Protein AF-A0A8T0XY29-F1 (afdb_monomer)

Radius of gyration: 35.87 Å; Cα contacts (8 Å, |Δi|>4): 280; chains: 1; bounding box: 93×55×106 Å

Foldseek 3Di:
DCVVQVHDPVLVVLVVVQVVVVQQQFFDVVVVRDGVCCVVVVDHDDPVPDADFFFKKWAADDPVRDDPPDDRTFIWTFSHADDPDRWTWIQGPPVRDTDTGNRMDTDRVHHDDDDPDDPPPPDPDDPDDDDDDDDDDDDDDDDDDDDDDDDDDDDDDDDDDDDDDDDDDDDDDDDDDDDDDDDDDDDDDDDDDDDDDDDDDDDDDDDDDDDDDDDDDDCPDWDQAPCCCCVPPVNVQSVVQVVVQVVVCVVVPVDDDDDDPPPDDDFDKGKDWDFDADPVRHTPGTHIHIGTPPPPDDD

Sequence (299 aa):
MLHHAKLDKRFWAEAAMTAIYVKNRLPSPKIEHKTPFEIVYKSKPSVKHMRVFGCRTYILTPKEKRLKWDPKARAGIFLGYEEVSKAYRLYDIEAGQVVISRDVNIDESTFGLSPRISDEDVDDLDFESLDIDNDGSHQTEYTQAGKRKSRPSDEDEATRRPHTVRHRPGLEEASAPDSFSSSHRVDADEEEKSGDQDEESTPPVFWCASANAVEATVDLSEPTTFQKAVNGPDQVHWRKAIRAELESMRLRGVFRAAKLPNGQRAIGTKWVFKIKRKADGSIEKYKARLVAKGFKQNT

Solvent-accessible surface area (backbone atoms only — not comparable to full-atom values): 20596 Å² total; per-residue (Å²): 101,53,74,83,13,64,47,67,75,89,50,50,65,45,51,48,52,36,50,51,61,49,57,36,62,41,59,33,76,95,54,83,56,41,24,59,44,30,73,74,69,74,43,82,74,85,63,89,84,68,75,66,65,24,16,28,28,34,41,56,51,56,80,89,81,46,63,100,83,50,75,62,50,45,59,29,28,35,42,37,68,43,88,94,48,94,32,32,30,28,37,32,68,85,79,72,40,81,46,80,47,63,62,58,51,75,41,81,89,45,57,36,82,70,75,89,71,68,97,80,79,80,74,94,77,87,89,84,84,79,89,73,86,90,81,77,90,84,90,82,88,81,89,89,85,82,83,89,84,90,84,90,84,85,90,89,81,89,82,83,85,86,86,92,87,91,89,83,87,83,90,82,89,86,86,86,88,89,89,88,88,89,89,80,90,81,86,89,87,87,90,86,83,90,84,90,83,89,84,90,80,80,85,83,86,83,82,92,81,88,81,88,84,90,72,93,73,78,85,80,70,73,40,85,42,65,66,54,30,61,71,36,94,61,16,69,53,41,49,52,22,44,52,54,41,52,49,56,34,57,81,63,61,72,68,75,95,73,82,83,60,87,96,65,79,87,79,53,72,48,63,46,57,46,79,40,57,47,98,86,69,48,80,71,44,62,40,46,42,82,43,73,56,70,95,72,71,81,132

Organism: NCBI:txid29920

Mean predicted aligned error: 22.07 Å

Secondary structure (DSSP, 8-state):
-TTTTT--GGGHHHHHHHHHHHHTTS--GGGTT--HHHHHHSSPPP-TT---TTEEEEEEPPTTS--TTS-SEEEEEEEEE-SSSS-EEEEETTT-SEEEES-EEEEEEEESS-----TTS-S-------------------------------------------------------------------------------------------------PPPSSHHHHHHSTTHHHHHHHHHHHHHHHHTTT-----PPPTT-----EEEEEEEEE-TTSSEEEEEEEEEE--TT---

pLDDT: mean 70.0, std 27.79, range [24.25, 97.25]

InterPro domains:
  IPR013103 Reverse transcriptase, RNA-dependent DNA polymerase [PF07727] (254-298)
  IPR039537 Retrotransposon Ty1/copia-like [PTHR42648] (1-95)
  IPR057670 Retroviral polymerase, SH3-like domain [PF25597] (55-113)

Structure (mmCIF, N/CA/C/O backbone):
data_AF-A0A8T0XY29-F1
#
_entry.id   AF-A0A8T0XY29-F1
#
loop_
_atom_site.group_PDB
_atom_site.id
_atom_site.type_symbol
_atom_site.label_atom_id
_atom_site.label_alt_id
_atom_site.label_comp_id
_atom_site.label_asym_id
_atom_site.label_entity_id
_atom_site.label_seq_id
_atom_site.pdbx_PDB_ins_code
_atom_site.Cartn_x
_atom_site.Cartn_y
_atom_site.Cartn_z
_atom_site.occupancy
_atom_site.B_iso_or_equiv
_atom_site.auth_seq_id
_atom_site.auth_comp_id
_atom_site.auth_asym_id
_atom_site.auth_atom_id
_atom_site.pdbx_PDB_model_num
ATOM 1 N N . MET A 1 1 ? -0.440 -4.838 -14.846 1.00 88.44 1 MET A N 1
ATOM 2 C CA . MET A 1 1 ? -0.218 -4.787 -13.383 1.00 88.44 1 MET A CA 1
ATOM 3 C C . MET A 1 1 ? -1.440 -4.256 -12.637 1.00 88.44 1 MET A C 1
ATOM 5 O O . MET A 1 1 ? -2.133 -5.101 -12.102 1.00 88.44 1 MET A O 1
ATOM 9 N N . LEU A 1 2 ? -1.784 -2.955 -12.665 1.00 92.94 2 LEU A N 1
ATOM 10 C CA . LEU A 1 2 ? -2.942 -2.389 -11.921 1.00 92.94 2 LEU A CA 1
ATOM 11 C C . LEU A 1 2 ? -4.229 -3.246 -11.949 1.00 92.94 2 LEU A C 1
ATOM 13 O O . LEU A 1 2 ? -4.750 -3.590 -10.895 1.00 92.94 2 LEU A O 1
ATOM 17 N N . HIS A 1 3 ? -4.691 -3.638 -13.144 1.00 92.06 3 HIS A N 1
ATOM 18 C CA . HIS A 1 3 ? -5.897 -4.461 -13.326 1.00 92.06 3 HIS A CA 1
ATOM 19 C C . HIS A 1 3 ? -5.812 -5.825 -12.616 1.00 92.06 3 HIS A C 1
ATOM 21 O O . HIS A 1 3 ? -6.701 -6.180 -11.853 1.00 92.06 3 HIS A O 1
ATOM 27 N N . HIS A 1 4 ? -4.707 -6.557 -12.806 1.00 90.19 4 HIS A N 1
ATOM 28 C CA . HIS A 1 4 ? -4.432 -7.831 -12.123 1.00 90.19 4 HIS A CA 1
ATOM 29 C C . HIS A 1 4 ? -4.424 -7.669 -10.597 1.00 90.19 4 HIS A C 1
ATOM 31 O O . HIS A 1 4 ? -4.973 -8.487 -9.871 1.00 90.19 4 HIS A O 1
ATOM 37 N N . ALA A 1 5 ? -3.831 -6.578 -10.112 1.00 90.81 5 ALA A N 1
ATOM 38 C CA . ALA A 1 5 ? -3.766 -6.251 -8.695 1.00 90.81 5 ALA A CA 1
ATOM 39 C C . ALA A 1 5 ? -5.105 -5.780 -8.089 1.00 90.81 5 ALA A C 1
ATOM 41 O O . ALA A 1 5 ? -5.159 -5.538 -6.885 1.00 90.81 5 ALA A O 1
ATOM 42 N N . LYS A 1 6 ? -6.163 -5.600 -8.897 1.00 91.81 6 LYS A N 1
ATOM 43 C CA . LYS A 1 6 ? -7.435 -4.970 -8.495 1.00 91.81 6 LYS A CA 1
ATOM 44 C C . LYS A 1 6 ? -7.220 -3.604 -7.808 1.00 91.81 6 LYS A C 1
ATOM 46 O O . LYS A 1 6 ? -7.867 -3.289 -6.810 1.00 91.81 6 LYS A O 1
ATOM 51 N N . LEU A 1 7 ? -6.280 -2.801 -8.325 1.00 91.69 7 LEU A N 1
ATOM 52 C CA . LEU A 1 7 ? -5.917 -1.488 -7.774 1.00 91.69 7 LEU A CA 1
ATOM 53 C C . LEU A 1 7 ? -6.401 -0.320 -8.636 1.00 91.69 7 LEU A C 1
ATOM 55 O O . LEU A 1 7 ? -6.338 -0.355 -9.865 1.00 91.69 7 LEU A O 1
ATOM 59 N N . ASP A 1 8 ? -6.815 0.744 -7.950 1.00 91.62 8 ASP A N 1
ATOM 60 C CA . ASP A 1 8 ? -7.257 2.002 -8.547 1.00 91.62 8 ASP A CA 1
ATOM 61 C C . ASP A 1 8 ? -6.143 2.717 -9.344 1.00 91.62 8 ASP A C 1
ATOM 63 O O . ASP A 1 8 ? -4.950 2.648 -9.022 1.00 91.62 8 ASP A O 1
ATOM 67 N N . LYS A 1 9 ? -6.561 3.462 -10.374 1.00 93.56 9 LYS A N 1
ATOM 68 C CA . LYS A 1 9 ? -5.718 4.205 -11.320 1.00 93.56 9 LYS A CA 1
ATOM 69 C C . LYS A 1 9 ? -4.783 5.199 -10.630 1.00 93.56 9 LYS A C 1
ATOM 71 O O . LYS A 1 9 ? -3.720 5.477 -11.176 1.00 93.56 9 LYS A O 1
ATOM 76 N N . ARG A 1 10 ? -5.107 5.682 -9.422 1.00 93.31 10 ARG A N 1
ATOM 77 C CA . ARG A 1 10 ? -4.226 6.551 -8.613 1.00 93.31 10 ARG A CA 1
ATOM 78 C C . ARG A 1 10 ? -2.814 5.986 -8.392 1.00 93.31 10 ARG A C 1
ATOM 80 O O . ARG A 1 10 ? -1.879 6.755 -8.216 1.00 93.31 10 ARG A O 1
ATOM 87 N N . PHE A 1 11 ? -2.638 4.663 -8.449 1.00 94.50 11 PHE A N 1
ATOM 88 C CA . PHE A 1 11 ? -1.344 3.992 -8.274 1.00 94.50 11 PHE A CA 1
ATOM 89 C C . PHE A 1 11 ? -0.523 3.836 -9.573 1.00 94.50 11 PHE A C 1
ATOM 91 O O . PHE A 1 11 ? 0.451 3.082 -9.597 1.00 94.50 11 PHE A O 1
ATOM 98 N N . TRP A 1 12 ? -0.889 4.517 -10.668 1.00 95.44 12 TRP A N 1
ATOM 99 C CA . TRP A 1 12 ? -0.225 4.356 -11.971 1.00 95.44 12 TRP A CA 1
ATOM 100 C C . TRP A 1 12 ? 1.275 4.676 -11.954 1.00 95.44 12 TRP A C 1
ATOM 102 O O . TRP A 1 12 ? 2.038 3.969 -12.609 1.00 95.44 12 TRP A O 1
ATOM 112 N N . ALA A 1 13 ? 1.707 5.689 -11.195 1.00 95.12 13 ALA A N 1
ATOM 113 C CA . ALA A 1 13 ? 3.111 6.095 -11.134 1.00 95.12 13 ALA A CA 1
ATOM 114 C C . ALA A 1 13 ? 3.979 5.008 -10.477 1.00 95.12 13 ALA A C 1
ATOM 116 O O . ALA A 1 13 ? 4.981 4.584 -11.044 1.00 95.12 13 ALA A O 1
ATOM 117 N N . GLU A 1 14 ? 3.535 4.471 -9.339 1.00 95.38 14 GLU A N 1
ATOM 118 C CA . GLU A 1 14 ? 4.195 3.358 -8.640 1.00 95.38 14 GLU A CA 1
ATOM 119 C C . GLU A 1 14 ? 4.222 2.088 -9.514 1.00 95.38 14 GLU A C 1
ATOM 121 O O . GLU A 1 14 ? 5.243 1.406 -9.612 1.00 95.38 14 GLU A O 1
ATOM 126 N N . ALA A 1 15 ? 3.132 1.805 -10.241 1.00 95.81 15 ALA A N 1
ATOM 127 C CA . ALA A 1 15 ? 3.089 0.708 -11.210 1.00 95.81 15 ALA A CA 1
ATOM 128 C C . ALA A 1 15 ? 4.085 0.904 -12.371 1.00 95.81 15 ALA A C 1
ATOM 130 O O . ALA A 1 15 ? 4.696 -0.068 -12.821 1.00 95.81 15 ALA A O 1
ATOM 131 N N . ALA A 1 16 ? 4.269 2.136 -12.854 1.00 96.38 16 ALA A N 1
ATOM 132 C CA . ALA A 1 16 ? 5.235 2.462 -13.901 1.00 96.38 16 ALA A CA 1
ATOM 133 C C . ALA A 1 16 ? 6.684 2.336 -13.401 1.00 96.38 16 ALA A C 1
ATOM 135 O O . ALA A 1 16 ? 7.499 1.691 -14.063 1.00 96.38 16 ALA A O 1
ATOM 136 N N . MET A 1 17 ? 6.993 2.855 -12.208 1.00 95.56 17 MET A N 1
ATOM 137 C CA . MET A 1 17 ? 8.317 2.719 -11.586 1.00 95.56 17 MET A CA 1
ATOM 138 C C . MET A 1 17 ? 8.672 1.249 -11.336 1.00 95.56 17 MET A C 1
ATOM 140 O O . MET A 1 17 ? 9.760 0.803 -11.705 1.00 95.56 17 MET A O 1
ATOM 144 N N . THR A 1 18 ? 7.730 0.448 -10.832 1.00 96.25 18 THR A N 1
ATOM 145 C CA . THR A 1 18 ? 7.912 -1.004 -10.690 1.00 96.25 18 THR A CA 1
ATOM 146 C C . THR A 1 18 ? 8.111 -1.700 -12.040 1.00 96.25 18 THR A C 1
ATOM 148 O O . THR A 1 18 ? 8.974 -2.574 -12.147 1.00 96.25 18 THR A O 1
ATOM 151 N N . ALA A 1 19 ? 7.407 -1.290 -13.103 1.00 95.94 19 ALA A N 1
ATOM 152 C CA . ALA A 1 19 ? 7.628 -1.832 -14.448 1.00 95.94 19 ALA A CA 1
ATOM 153 C C . ALA A 1 19 ? 9.053 -1.551 -14.956 1.00 95.94 19 ALA A C 1
ATOM 155 O O . ALA A 1 19 ? 9.700 -2.449 -15.496 1.00 95.94 19 ALA A O 1
ATOM 156 N N . ILE A 1 20 ? 9.557 -0.331 -14.750 1.00 95.19 20 ILE A N 1
ATOM 157 C CA . ILE A 1 20 ? 10.922 0.079 -15.115 1.00 95.19 20 ILE A CA 1
ATOM 158 C C . ILE A 1 20 ? 11.953 -0.705 -14.289 1.00 95.19 20 ILE A C 1
ATOM 160 O O . ILE A 1 20 ? 12.886 -1.280 -14.852 1.00 95.19 20 ILE A O 1
ATOM 164 N N . TYR A 1 21 ? 11.758 -0.806 -12.971 1.00 94.75 21 TYR A N 1
ATOM 165 C CA . TYR A 1 21 ? 12.651 -1.531 -12.064 1.00 94.75 21 TYR A CA 1
ATOM 166 C C . TYR A 1 21 ? 12.812 -3.007 -12.452 1.00 94.75 21 TYR A C 1
ATOM 168 O O . TYR A 1 21 ? 13.933 -3.530 -12.434 1.00 94.75 21 TYR A O 1
ATOM 176 N N . VAL A 1 22 ? 11.700 -3.663 -12.805 1.00 94.62 22 VAL A N 1
ATOM 177 C CA . VAL A 1 22 ? 11.661 -5.051 -13.289 1.00 94.62 22 VAL A CA 1
ATOM 178 C C . VAL A 1 22 ? 12.325 -5.149 -14.663 1.00 94.62 22 VAL A C 1
ATOM 180 O O . VAL A 1 22 ? 13.255 -5.934 -14.829 1.00 94.62 22 VAL A O 1
ATOM 183 N N . LYS A 1 23 ? 11.919 -4.318 -15.633 1.00 93.75 23 LYS A N 1
ATOM 184 C CA . LYS A 1 23 ? 12.453 -4.323 -17.008 1.00 93.75 23 LYS A CA 1
ATOM 185 C C . LYS A 1 23 ? 13.972 -4.146 -17.050 1.00 93.75 23 LYS A C 1
ATOM 187 O O . LYS A 1 23 ? 14.638 -4.825 -17.825 1.00 93.75 23 LYS A O 1
ATOM 192 N N . ASN A 1 24 ? 14.529 -3.302 -16.183 1.00 94.44 24 ASN A N 1
ATOM 193 C CA . ASN A 1 24 ? 15.974 -3.075 -16.099 1.00 94.44 24 ASN A CA 1
ATOM 194 C C . ASN A 1 24 ? 16.758 -4.289 -15.557 1.00 94.44 24 ASN A C 1
ATOM 196 O O . ASN A 1 24 ? 17.980 -4.326 -15.687 1.00 94.44 24 ASN A O 1
ATOM 200 N N . ARG A 1 25 ? 16.078 -5.279 -14.962 1.00 94.38 25 ARG A N 1
ATOM 201 C CA . ARG A 1 25 ? 16.663 -6.492 -14.360 1.00 94.38 25 ARG A CA 1
ATOM 202 C C . ARG A 1 25 ? 16.267 -7.787 -15.075 1.00 94.38 25 ARG A C 1
ATOM 204 O O . ARG A 1 25 ? 16.703 -8.855 -14.660 1.00 94.38 25 ARG A O 1
ATOM 211 N N . LEU A 1 26 ? 15.480 -7.702 -16.148 1.00 91.88 26 LEU A N 1
ATOM 212 C CA . LEU A 1 26 ? 15.199 -8.836 -17.026 1.00 91.88 26 LEU A CA 1
ATOM 213 C C . LEU A 1 26 ? 16.281 -8.946 -18.117 1.00 91.88 26 LEU A C 1
ATOM 215 O O . LEU A 1 26 ? 16.679 -7.921 -18.680 1.00 91.88 26 LEU A O 1
ATOM 219 N N . PRO A 1 27 ? 16.773 -10.159 -18.429 1.00 93.81 27 PRO A N 1
ATOM 220 C CA . PRO A 1 27 ? 17.695 -10.370 -19.539 1.00 93.81 27 PRO A CA 1
ATOM 221 C C . PRO A 1 27 ? 16.963 -10.174 -20.871 1.00 93.81 27 PRO A C 1
ATOM 223 O O . PRO A 1 27 ? 15.772 -10.475 -20.978 1.00 93.81 27 PRO A O 1
ATOM 226 N N . SER A 1 28 ? 17.661 -9.704 -21.909 1.00 91.12 28 SER A N 1
ATOM 227 C CA . SER A 1 28 ? 17.053 -9.529 -23.237 1.00 91.12 28 SER A CA 1
ATOM 228 C C . SER A 1 28 ? 17.898 -10.146 -24.363 1.00 91.12 28 SER A C 1
ATOM 230 O O . SER A 1 28 ? 19.107 -9.913 -24.402 1.00 91.12 28 SER A O 1
ATOM 232 N N . PRO A 1 29 ? 17.300 -10.891 -25.321 1.00 90.56 29 PRO A N 1
ATOM 233 C CA . PRO A 1 29 ? 18.052 -11.483 -26.434 1.00 90.56 29 PRO A CA 1
ATOM 234 C C . PRO A 1 29 ? 18.768 -10.438 -27.299 1.00 90.56 29 PRO A C 1
ATOM 236 O O . PRO A 1 29 ? 19.869 -10.676 -27.780 1.00 90.56 29 PRO A O 1
ATOM 239 N N . LYS A 1 30 ? 18.176 -9.239 -27.432 1.00 89.62 30 LYS A N 1
ATOM 240 C CA . LYS A 1 30 ? 18.740 -8.104 -28.186 1.00 89.62 30 LYS A CA 1
ATOM 241 C C . LYS A 1 30 ? 20.058 -7.561 -27.621 1.00 89.62 30 LYS A C 1
ATOM 243 O O . LYS A 1 30 ? 20.684 -6.743 -28.284 1.00 89.62 30 LYS A O 1
ATOM 248 N N . ILE A 1 31 ? 20.451 -7.962 -26.410 1.00 88.38 31 ILE A N 1
ATOM 249 C CA . ILE A 1 31 ? 21.703 -7.537 -25.776 1.00 88.38 31 ILE A CA 1
ATOM 250 C C . ILE A 1 31 ? 22.406 -8.746 -25.139 1.00 88.38 31 ILE A C 1
ATOM 252 O O . ILE A 1 31 ? 22.765 -8.736 -23.964 1.00 88.38 31 ILE A O 1
ATOM 256 N N . GLU A 1 32 ? 22.563 -9.822 -25.917 1.00 92.12 32 GLU A N 1
ATOM 257 C CA . GLU A 1 32 ? 23.361 -11.008 -25.546 1.00 92.12 32 GLU A CA 1
ATOM 258 C C . GLU A 1 32 ? 22.892 -11.685 -24.241 1.00 92.12 32 GLU A C 1
ATOM 260 O O . GLU A 1 32 ? 23.695 -12.178 -23.451 1.00 92.12 32 GLU A O 1
ATOM 265 N N . HIS A 1 33 ? 21.579 -11.664 -23.980 1.00 90.94 33 HIS A N 1
ATOM 266 C CA . HIS A 1 33 ? 20.949 -12.141 -22.738 1.00 90.94 33 HIS A CA 1
ATOM 267 C C . HIS A 1 33 ? 21.427 -11.439 -21.451 1.00 90.94 33 HIS A C 1
ATOM 269 O O . HIS A 1 33 ? 21.128 -11.901 -20.350 1.00 90.94 33 HIS A O 1
ATOM 275 N N . LYS A 1 34 ? 22.092 -10.284 -21.561 1.00 91.00 34 LYS A N 1
ATOM 276 C CA . LYS A 1 34 ? 22.434 -9.415 -20.428 1.00 91.00 34 LYS A CA 1
ATOM 277 C C . LYS A 1 34 ? 21.224 -8.568 -20.024 1.00 91.00 34 LYS A C 1
ATOM 279 O O . LYS A 1 34 ? 20.345 -8.257 -20.837 1.00 91.00 34 LYS A O 1
ATOM 284 N N . THR A 1 35 ? 21.180 -8.189 -18.754 1.00 94.38 35 THR A N 1
ATOM 285 C CA . THR A 1 35 ? 20.226 -7.216 -18.208 1.00 94.38 35 THR A CA 1
ATOM 286 C C . THR A 1 35 ? 20.722 -5.781 -18.453 1.00 94.38 35 THR A C 1
ATOM 288 O O . THR A 1 35 ? 21.932 -5.536 -18.418 1.00 94.38 35 THR A O 1
ATOM 291 N N . PRO A 1 36 ? 19.827 -4.789 -18.633 1.00 94.69 36 PRO A N 1
ATOM 292 C CA . PRO A 1 36 ? 20.211 -3.373 -18.644 1.00 94.69 36 PRO A CA 1
ATOM 293 C C . PRO A 1 36 ? 21.026 -2.954 -17.407 1.00 94.69 36 PR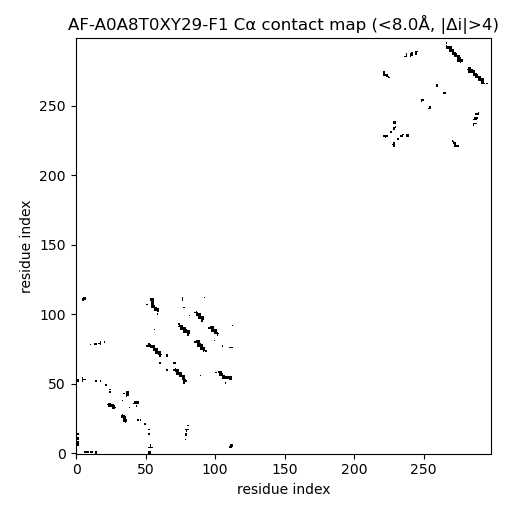O A C 1
ATOM 295 O O . PRO A 1 36 ? 21.973 -2.177 -17.523 1.00 94.69 36 PRO A O 1
ATOM 298 N N . PHE A 1 37 ? 20.712 -3.521 -16.237 1.00 92.94 37 PHE A N 1
ATOM 299 C CA . PHE A 1 37 ? 21.451 -3.303 -14.994 1.00 92.94 37 PHE A CA 1
ATOM 300 C C . PHE A 1 37 ? 22.911 -3.789 -15.075 1.00 92.94 37 PHE A C 1
ATOM 302 O O . PHE A 1 37 ? 23.812 -3.031 -14.728 1.00 92.94 37 PHE A O 1
ATOM 309 N N . GLU A 1 38 ? 23.176 -5.000 -15.582 1.00 95.25 38 GLU A N 1
ATOM 310 C CA . GLU A 1 38 ? 24.548 -5.516 -15.771 1.00 95.25 38 GLU A CA 1
ATOM 311 C C . GLU A 1 38 ? 25.369 -4.658 -16.736 1.00 95.25 38 GLU A C 1
ATOM 313 O O . GLU A 1 38 ? 26.570 -4.475 -16.539 1.00 95.25 38 GLU A O 1
ATOM 318 N N . ILE A 1 39 ? 24.739 -4.110 -17.777 1.00 93.25 39 ILE A N 1
ATOM 319 C CA . ILE A 1 39 ? 25.427 -3.293 -18.784 1.00 93.25 39 ILE A CA 1
ATOM 320 C C . ILE A 1 39 ? 25.919 -1.974 -18.174 1.00 93.25 39 ILE A C 1
ATOM 322 O O . ILE A 1 39 ? 27.038 -1.552 -18.478 1.00 93.25 39 ILE A O 1
ATOM 326 N N . VAL A 1 40 ? 25.126 -1.357 -17.292 1.00 94.25 40 VAL A N 1
ATOM 327 C CA . VAL A 1 40 ? 25.472 -0.105 -16.598 1.00 94.25 40 VAL A CA 1
ATOM 328 C C . VAL A 1 40 ? 26.398 -0.366 -15.406 1.00 94.25 40 VAL A C 1
ATOM 330 O O . VAL A 1 40 ? 27.511 0.150 -15.370 1.00 94.25 40 VAL A O 1
ATOM 333 N N . TYR A 1 41 ? 25.978 -1.206 -14.456 1.00 91.38 41 TYR A N 1
ATOM 334 C CA . TYR A 1 41 ? 26.640 -1.390 -13.155 1.00 91.38 41 TYR A CA 1
ATOM 335 C C . TYR A 1 41 ? 27.673 -2.529 -13.121 1.00 91.38 41 TYR A C 1
ATOM 337 O O . TYR A 1 41 ? 28.184 -2.857 -12.049 1.00 91.38 41 TYR A O 1
ATOM 345 N N . LYS A 1 42 ? 27.951 -3.172 -14.266 1.00 93.75 42 LYS A N 1
ATOM 346 C CA . LYS A 1 42 ? 28.928 -4.272 -14.458 1.00 93.75 42 LYS A CA 1
ATOM 347 C C . LYS A 1 42 ? 28.778 -5.455 -13.487 1.00 93.75 42 LYS A C 1
ATOM 349 O O . LYS A 1 42 ? 29.702 -6.239 -13.301 1.00 93.75 42 LYS A O 1
ATOM 354 N N . SER A 1 43 ? 27.604 -5.596 -12.879 1.00 92.81 43 SER A N 1
ATOM 355 C CA . SER A 1 43 ? 27.313 -6.536 -11.797 1.00 92.81 43 SER A CA 1
ATOM 356 C C . SER A 1 43 ? 25.905 -7.109 -11.952 1.00 92.81 43 SER A C 1
ATOM 358 O O . SER A 1 43 ? 24.991 -6.431 -12.424 1.00 92.81 43 SER A O 1
ATOM 360 N N . LYS A 1 44 ? 25.727 -8.382 -11.581 1.00 91.38 44 LYS A N 1
ATOM 361 C CA . LYS A 1 44 ? 24.451 -9.090 -11.754 1.00 91.38 44 LYS A CA 1
ATOM 362 C C . LYS A 1 44 ? 23.414 -8.601 -10.736 1.00 91.38 44 LYS A C 1
ATOM 364 O O . LYS A 1 44 ? 23.714 -8.616 -9.539 1.00 91.38 44 LYS A O 1
ATOM 369 N N . PRO A 1 45 ? 22.194 -8.200 -11.145 1.00 92.44 45 PRO A N 1
ATOM 370 C CA . PRO A 1 45 ? 21.163 -7.818 -10.192 1.00 92.44 45 PRO A CA 1
ATOM 371 C C . PRO A 1 45 ? 20.706 -9.034 -9.379 1.00 92.44 45 PRO A C 1
ATOM 373 O O . PRO A 1 45 ? 20.394 -10.090 -9.927 1.00 92.44 45 PRO A O 1
ATOM 376 N N . SER A 1 46 ? 20.583 -8.871 -8.060 1.00 91.19 46 SER A N 1
ATOM 377 C CA . SER A 1 46 ? 19.783 -9.803 -7.260 1.00 91.19 46 SER A CA 1
ATOM 378 C C . SER A 1 46 ? 18.320 -9.717 -7.697 1.00 91.19 46 SER A C 1
ATOM 380 O O . SER A 1 46 ? 17.772 -8.621 -7.801 1.00 91.19 46 SER A O 1
ATOM 382 N N . VAL A 1 47 ? 17.686 -10.875 -7.884 1.00 91.25 47 VAL A N 1
ATOM 383 C CA . VAL A 1 47 ? 16.241 -11.003 -8.141 1.00 91.25 47 VAL A CA 1
ATOM 384 C C . VAL A 1 47 ? 15.473 -11.589 -6.947 1.00 91.25 47 VAL A C 1
ATOM 386 O O . VAL A 1 47 ? 14.249 -11.597 -6.948 1.00 91.25 47 VAL A O 1
ATOM 389 N N . LYS A 1 48 ? 16.164 -12.036 -5.882 1.00 92.12 48 LYS A N 1
ATOM 390 C CA . LYS A 1 48 ? 15.556 -12.728 -4.719 1.00 92.12 48 LYS A CA 1
ATOM 391 C C . LYS A 1 48 ? 14.522 -11.884 -3.954 1.00 92.12 48 LYS A C 1
ATOM 393 O O . LYS A 1 48 ? 13.644 -12.427 -3.282 1.00 92.12 48 LYS A O 1
ATOM 398 N N . HIS A 1 49 ? 14.640 -10.561 -4.037 1.00 92.44 49 HIS A N 1
ATOM 399 C CA . HIS A 1 49 ? 13.743 -9.590 -3.408 1.00 92.44 49 HIS A CA 1
ATOM 400 C C . HIS A 1 49 ? 12.627 -9.100 -4.343 1.00 92.44 49 HIS A C 1
ATOM 402 O O . HIS A 1 49 ? 11.841 -8.253 -3.937 1.00 92.44 49 HIS A O 1
ATOM 408 N N . MET A 1 50 ? 12.550 -9.586 -5.587 1.00 94.00 50 MET A N 1
ATOM 409 C CA . MET A 1 50 ? 11.461 -9.222 -6.497 1.00 94.00 50 MET A CA 1
ATOM 410 C C . MET A 1 50 ? 10.141 -9.835 -6.021 1.00 94.00 50 MET A C 1
ATOM 412 O O . MET A 1 50 ? 10.125 -10.965 -5.532 1.00 94.00 50 MET A O 1
ATOM 416 N N . ARG A 1 51 ? 9.053 -9.069 -6.128 1.00 94.94 51 ARG A N 1
ATOM 417 C CA . ARG A 1 51 ? 7.707 -9.428 -5.664 1.00 94.94 51 ARG A CA 1
ATOM 418 C C . ARG A 1 51 ? 6.635 -8.990 -6.661 1.00 94.94 51 ARG A C 1
ATOM 420 O O . ARG A 1 51 ? 6.857 -8.068 -7.455 1.00 94.94 51 ARG A O 1
ATOM 427 N N . VAL A 1 52 ? 5.480 -9.650 -6.637 1.00 94.88 52 VAL A N 1
ATOM 428 C CA . VAL A 1 52 ? 4.359 -9.382 -7.548 1.00 94.88 52 VAL A CA 1
ATOM 429 C C . VAL A 1 52 ? 3.664 -8.071 -7.172 1.00 94.88 52 VAL A C 1
ATOM 431 O O . VAL A 1 52 ? 3.130 -7.931 -6.076 1.00 94.88 52 VAL A O 1
ATOM 434 N N . PHE A 1 53 ? 3.632 -7.102 -8.094 1.00 96.19 53 PHE A N 1
ATOM 435 C CA . PHE A 1 53 ? 2.965 -5.811 -7.882 1.00 96.19 53 PHE A CA 1
ATOM 436 C C . PHE A 1 53 ? 1.515 -5.984 -7.398 1.00 96.19 53 PHE A C 1
ATOM 438 O O . PHE A 1 53 ? 0.705 -6.633 -8.066 1.00 96.19 53 PHE A O 1
ATOM 445 N N . GLY A 1 54 ? 1.179 -5.338 -6.282 1.00 94.81 54 GLY A N 1
ATOM 446 C CA . GLY A 1 54 ? -0.165 -5.320 -5.716 1.00 94.81 54 GLY A CA 1
ATOM 447 C C . GLY A 1 54 ? -0.544 -6.516 -4.841 1.00 94.81 54 GLY A C 1
ATOM 448 O O . GLY A 1 54 ? -1.718 -6.632 -4.478 1.00 94.81 54 GLY A O 1
ATOM 449 N N . CYS A 1 55 ? 0.405 -7.394 -4.501 1.00 94.94 55 CYS A N 1
ATOM 450 C CA . CYS A 1 55 ? 0.196 -8.420 -3.481 1.00 94.94 55 CYS A CA 1
ATOM 451 C C . CYS A 1 55 ? 0.024 -7.811 -2.077 1.00 94.94 55 CYS A C 1
ATOM 453 O O . CYS A 1 55 ? 0.411 -6.664 -1.819 1.00 94.94 55 CYS A O 1
ATOM 455 N N . ARG A 1 56 ? -0.574 -8.575 -1.160 1.00 94.62 56 ARG A N 1
ATOM 456 C CA . ARG A 1 56 ? -0.840 -8.138 0.213 1.00 94.62 56 ARG A CA 1
ATOM 457 C C . ARG A 1 56 ? 0.428 -8.204 1.060 1.00 94.62 56 ARG A C 1
ATOM 459 O O . ARG A 1 56 ? 1.189 -9.168 1.006 1.00 94.62 56 ARG A O 1
ATOM 466 N N . THR A 1 57 ? 0.638 -7.194 1.895 1.00 95.56 57 THR A N 1
ATOM 467 C CA . THR A 1 57 ? 1.804 -7.105 2.777 1.00 95.56 57 THR A CA 1
ATOM 468 C C . THR A 1 57 ? 1.409 -6.855 4.225 1.00 95.56 57 THR A C 1
ATOM 470 O O . THR A 1 57 ? 0.335 -6.336 4.522 1.00 95.56 57 THR A O 1
ATOM 473 N N . TYR A 1 58 ? 2.317 -7.187 5.133 1.00 95.88 58 TYR A N 1
ATOM 474 C CA . TYR A 1 58 ? 2.203 -6.952 6.565 1.00 95.88 58 TYR A CA 1
ATOM 475 C C . TYR A 1 58 ? 3.468 -6.225 7.015 1.00 95.88 58 TYR A C 1
ATOM 477 O O . TYR A 1 58 ? 4.544 -6.818 7.111 1.00 95.88 58 TYR A O 1
ATOM 485 N N . ILE A 1 59 ? 3.338 -4.916 7.215 1.00 95.94 59 ILE A N 1
ATOM 486 C CA . ILE A 1 59 ? 4.422 -4.000 7.584 1.00 95.94 59 ILE A CA 1
ATOM 487 C C . ILE A 1 59 ? 4.681 -4.177 9.079 1.00 95.94 59 ILE A C 1
ATOM 489 O O . ILE A 1 59 ? 3.759 -3.974 9.870 1.00 95.94 59 ILE A O 1
ATOM 493 N N . LEU A 1 60 ? 5.893 -4.560 9.485 1.00 95.31 60 LEU A N 1
ATOM 494 C CA . LEU A 1 60 ? 6.215 -4.752 10.901 1.00 95.31 60 LEU A CA 1
ATOM 495 C C . LEU A 1 60 ? 6.183 -3.410 11.654 1.00 95.31 60 LEU A C 1
ATOM 497 O O . LEU A 1 60 ? 6.827 -2.445 11.243 1.00 95.31 60 LEU A O 1
ATOM 501 N N . THR A 1 61 ? 5.472 -3.356 12.782 1.00 91.62 61 THR A N 1
ATOM 502 C CA . THR A 1 61 ? 5.518 -2.220 13.713 1.00 91.62 61 THR A CA 1
ATOM 503 C C . THR A 1 61 ? 6.779 -2.355 14.586 1.00 91.62 61 THR A C 1
ATOM 505 O O . THR A 1 61 ? 6.906 -3.370 15.281 1.00 91.62 61 THR A O 1
ATOM 508 N N . PRO A 1 62 ? 7.712 -1.378 14.597 1.00 90.50 62 PRO A N 1
ATOM 509 C CA . PRO A 1 62 ? 8.911 -1.422 15.443 1.00 90.50 62 PRO A CA 1
ATOM 510 C C . PRO A 1 62 ? 8.578 -1.580 16.936 1.00 90.50 62 PRO A C 1
ATOM 512 O O . PRO A 1 62 ? 7.520 -1.138 17.398 1.00 90.50 62 PRO A O 1
ATOM 515 N N . LYS A 1 63 ? 9.462 -2.225 17.712 1.00 88.38 63 LYS A N 1
ATOM 516 C CA . LYS A 1 63 ? 9.174 -2.608 19.112 1.00 88.38 63 LYS A CA 1
ATOM 517 C C . LYS A 1 63 ? 9.033 -1.408 20.053 1.00 88.38 63 LYS A C 1
ATOM 519 O O . LYS A 1 63 ? 8.453 -1.559 21.121 1.00 88.38 63 LYS A O 1
ATOM 524 N N . GLU A 1 64 ? 9.535 -0.260 19.631 1.00 90.00 64 GLU A N 1
ATOM 525 C CA . GLU A 1 64 ? 9.574 1.026 20.324 1.00 90.00 64 GLU A CA 1
ATOM 526 C C . GLU A 1 64 ? 8.263 1.805 20.113 1.00 90.00 64 GLU A C 1
ATOM 528 O O . GLU A 1 64 ? 7.942 2.710 20.875 1.00 90.00 64 GLU A O 1
ATOM 533 N N . LYS A 1 65 ? 7.490 1.443 19.076 1.00 84.62 65 LYS A N 1
ATOM 534 C CA . LYS A 1 65 ? 6.226 2.087 18.675 1.00 84.62 65 LYS A CA 1
ATOM 535 C C . LYS A 1 65 ? 4.988 1.242 18.997 1.00 84.62 65 LYS A C 1
ATOM 537 O O . LYS A 1 65 ? 3.922 1.494 18.443 1.00 84.62 65 LYS A O 1
ATOM 542 N N . ARG A 1 66 ? 5.129 0.225 19.852 1.00 89.00 66 ARG A N 1
ATOM 543 C CA . ARG A 1 66 ? 4.049 -0.685 20.262 1.00 89.00 66 ARG A CA 1
ATOM 544 C C . ARG A 1 66 ? 4.004 -0.814 21.786 1.00 89.00 66 ARG A C 1
ATOM 546 O O . ARG A 1 66 ? 5.034 -0.996 22.434 1.00 89.00 66 ARG A O 1
ATOM 553 N N . LEU A 1 67 ? 2.808 -0.817 22.352 1.00 89.81 67 LEU A N 1
ATOM 554 C CA . LEU A 1 67 ? 2.550 -1.228 23.727 1.00 89.81 67 LEU A CA 1
ATOM 555 C C . LEU A 1 67 ? 2.485 -2.766 23.832 1.00 89.81 67 LEU A C 1
ATOM 557 O O . LEU A 1 67 ? 2.652 -3.505 22.855 1.00 89.81 67 LEU A O 1
ATOM 561 N N . LYS A 1 68 ? 2.251 -3.279 25.048 1.00 87.31 68 LYS A N 1
ATOM 562 C CA . LYS A 1 68 ? 2.246 -4.726 25.350 1.00 87.31 68 LYS A CA 1
ATOM 563 C C . LYS A 1 68 ? 1.208 -5.525 24.542 1.00 87.31 68 LYS A C 1
ATOM 565 O O . LYS A 1 68 ? 1.440 -6.704 24.288 1.00 87.31 68 LYS A O 1
ATOM 570 N N . TRP A 1 69 ? 0.116 -4.880 24.125 1.00 86.50 69 TRP A N 1
ATOM 571 C CA . TRP A 1 69 ? -1.037 -5.497 23.455 1.00 86.50 69 TRP A CA 1
ATOM 572 C C . TRP A 1 69 ? -1.294 -4.985 22.027 1.00 86.50 69 TRP A C 1
ATOM 574 O O . TRP A 1 69 ? -2.274 -5.389 21.405 1.00 86.50 69 TRP A O 1
ATOM 584 N N . ASP A 1 70 ? -0.426 -4.126 21.492 1.00 88.44 70 ASP A N 1
ATOM 585 C CA . ASP A 1 70 ? -0.646 -3.498 20.185 1.00 88.44 70 ASP A CA 1
ATOM 586 C C . ASP A 1 70 ? -0.361 -4.454 19.007 1.00 88.44 70 ASP A C 1
ATOM 588 O O . ASP A 1 70 ? 0.482 -5.358 19.120 1.00 88.44 70 ASP A O 1
ATOM 592 N N . PRO A 1 71 ? -1.000 -4.243 17.836 1.00 90.69 71 PRO A N 1
ATOM 593 C CA . PRO A 1 71 ? -0.731 -5.015 16.626 1.00 90.69 71 PRO A CA 1
ATOM 594 C C . PRO A 1 71 ? 0.749 -4.985 16.216 1.00 90.69 71 PRO A C 1
ATOM 596 O O . PRO A 1 71 ? 1.328 -3.938 15.918 1.00 90.69 71 PRO A O 1
ATOM 599 N N . LYS A 1 72 ? 1.361 -6.175 16.141 1.00 91.25 72 LYS A N 1
ATOM 600 C CA . LYS A 1 72 ? 2.770 -6.349 15.742 1.00 91.25 72 LYS A CA 1
ATOM 601 C C . LYS A 1 72 ? 3.051 -5.928 14.296 1.00 91.25 72 LYS A C 1
ATOM 603 O O . LYS A 1 72 ? 4.196 -5.631 13.979 1.00 91.25 72 LYS A O 1
ATOM 608 N N . ALA A 1 73 ? 2.046 -5.946 13.425 1.00 93.44 73 ALA A N 1
ATOM 609 C CA . ALA A 1 73 ? 2.167 -5.555 12.027 1.00 93.44 73 ALA A CA 1
ATOM 610 C C . ALA A 1 73 ? 0.853 -4.958 11.509 1.00 93.44 73 ALA A C 1
ATOM 612 O O . ALA A 1 73 ? -0.219 -5.266 12.034 1.00 93.44 73 ALA A O 1
ATOM 613 N N . ARG A 1 74 ? 0.952 -4.132 10.465 1.00 92.75 74 ARG A N 1
ATOM 614 C CA . ARG A 1 74 ? -0.159 -3.388 9.850 1.00 92.75 74 ARG A CA 1
ATOM 615 C C . ARG A 1 74 ? -0.359 -3.826 8.402 1.00 92.75 74 ARG A C 1
ATOM 617 O O . ARG A 1 74 ? 0.609 -4.143 7.707 1.00 92.75 74 ARG A O 1
ATOM 624 N N . ALA A 1 75 ? -1.613 -3.898 7.960 1.00 94.12 75 ALA A N 1
ATOM 625 C CA . ALA A 1 75 ? -1.950 -4.411 6.634 1.00 94.12 75 ALA A CA 1
ATOM 626 C C . ALA A 1 75 ? -1.634 -3.385 5.533 1.00 94.12 75 ALA A C 1
ATOM 628 O O . ALA A 1 75 ? -2.019 -2.217 5.613 1.00 94.12 75 ALA A O 1
ATOM 629 N N . GLY A 1 76 ? -0.962 -3.848 4.483 1.00 94.88 76 GLY A N 1
ATOM 630 C CA . GLY A 1 76 ? -0.547 -3.038 3.348 1.00 94.88 76 GLY A CA 1
ATOM 631 C C . GLY A 1 76 ? -0.655 -3.765 2.009 1.00 94.88 76 GLY A C 1
ATOM 632 O O . GLY A 1 76 ? -1.089 -4.917 1.934 1.00 94.88 76 GLY A O 1
ATOM 633 N N . ILE A 1 77 ? -0.243 -3.072 0.951 1.00 96.06 77 ILE A N 1
ATOM 634 C CA . ILE A 1 77 ? -0.141 -3.581 -0.421 1.00 96.06 77 ILE A CA 1
ATOM 635 C C . ILE A 1 77 ? 1.246 -3.244 -0.971 1.00 96.06 77 ILE A C 1
ATOM 637 O O . ILE A 1 77 ? 1.720 -2.118 -0.817 1.00 96.06 77 ILE A O 1
ATOM 641 N N . PHE A 1 78 ? 1.881 -4.187 -1.664 1.00 97.25 78 PHE A N 1
ATOM 642 C CA . PHE A 1 78 ? 3.164 -3.964 -2.324 1.00 97.25 78 PHE A CA 1
ATOM 643 C C . PHE A 1 78 ? 3.006 -3.063 -3.559 1.00 97.25 78 PHE A C 1
ATOM 645 O O . PHE A 1 78 ? 2.333 -3.436 -4.521 1.00 97.25 78 PHE A O 1
ATOM 652 N N . LEU A 1 79 ? 3.645 -1.890 -3.550 1.00 96.62 79 LEU A N 1
ATOM 653 C CA . LEU A 1 79 ? 3.642 -0.947 -4.675 1.00 96.62 79 LEU A CA 1
ATOM 654 C C . LEU A 1 79 ? 4.949 -0.981 -5.477 1.00 96.62 79 LEU A C 1
ATOM 656 O O . LEU A 1 79 ? 4.918 -0.826 -6.699 1.00 96.62 79 LEU A O 1
ATOM 660 N N . GLY A 1 80 ? 6.092 -1.205 -4.825 1.00 96.12 80 GLY A N 1
ATOM 661 C CA . GLY A 1 80 ? 7.366 -1.254 -5.532 1.00 96.12 80 GLY A CA 1
ATOM 662 C C . GLY A 1 80 ? 8.608 -1.313 -4.660 1.00 96.12 80 GLY A C 1
ATOM 663 O O . GLY A 1 80 ? 8.578 -1.691 -3.491 1.00 96.12 80 GLY A O 1
ATOM 664 N N . TYR A 1 81 ? 9.726 -0.931 -5.260 1.00 96.00 81 TYR A N 1
ATOM 665 C CA . TYR A 1 81 ? 11.055 -0.969 -4.660 1.00 96.00 81 TYR A CA 1
ATOM 666 C C . TYR A 1 81 ? 11.522 0.457 -4.395 1.00 96.00 81 TYR A C 1
ATOM 668 O O . TYR A 1 81 ? 11.287 1.337 -5.221 1.00 96.00 81 TYR A O 1
ATOM 676 N N . GLU A 1 82 ? 12.186 0.682 -3.268 1.00 95.88 82 GLU A N 1
ATOM 677 C CA . GLU A 1 82 ? 12.804 1.976 -2.993 1.00 95.88 82 GLU A CA 1
ATOM 678 C C . GLU A 1 82 ? 14.134 2.105 -3.757 1.00 95.88 82 GLU A C 1
ATOM 680 O O . GLU A 1 82 ? 14.860 1.122 -3.926 1.00 95.88 82 GLU A O 1
ATOM 685 N N . GLU A 1 83 ? 14.455 3.303 -4.254 1.00 89.06 83 GLU A N 1
ATOM 686 C CA . GLU A 1 83 ? 15.646 3.507 -5.095 1.00 89.06 83 GLU A CA 1
ATOM 687 C C . GLU A 1 83 ? 16.924 3.654 -4.262 1.00 89.06 83 GLU A C 1
ATOM 689 O O . GLU A 1 83 ? 17.953 3.054 -4.576 1.00 89.06 83 GLU A O 1
ATOM 694 N N . VAL A 1 84 ? 16.845 4.420 -3.169 1.00 90.19 84 VAL A N 1
ATOM 695 C CA . VAL A 1 84 ? 17.995 4.779 -2.321 1.00 90.19 84 VAL A CA 1
ATOM 696 C C . VAL A 1 84 ? 18.372 3.660 -1.344 1.00 90.19 84 VAL A C 1
ATOM 698 O O . VAL A 1 84 ? 19.516 3.573 -0.898 1.00 90.19 84 VAL A O 1
ATOM 701 N N . SER A 1 85 ? 17.429 2.785 -0.980 1.00 91.62 85 SER A N 1
ATOM 702 C CA . SER A 1 85 ? 17.630 1.803 0.090 1.00 91.62 85 SER A CA 1
ATOM 703 C C . SER A 1 85 ? 17.088 0.414 -0.246 1.00 91.62 85 SER A C 1
ATOM 705 O O . SER A 1 85 ? 16.173 0.245 -1.044 1.00 91.62 85 SER A O 1
ATOM 707 N N . LYS A 1 86 ? 17.640 -0.613 0.415 1.00 91.19 86 LYS A N 1
ATOM 708 C CA . LYS A 1 86 ? 17.113 -1.989 0.377 1.00 91.19 86 LYS A CA 1
ATOM 709 C C . LYS A 1 86 ? 15.820 -2.068 1.202 1.00 91.19 86 LYS A C 1
ATOM 711 O O . LYS A 1 86 ? 15.849 -2.547 2.338 1.00 91.19 86 LYS A O 1
ATOM 716 N N . ALA A 1 87 ? 14.738 -1.530 0.651 1.00 96.06 87 ALA A N 1
ATOM 717 C CA . ALA A 1 87 ? 13.400 -1.458 1.229 1.00 96.06 87 ALA A CA 1
ATOM 718 C C . ALA A 1 87 ? 12.334 -1.500 0.118 1.00 96.06 87 ALA A C 1
ATOM 720 O O . ALA A 1 87 ? 12.635 -1.347 -1.069 1.00 96.06 87 ALA A O 1
ATOM 721 N N . TYR A 1 88 ? 11.083 -1.704 0.516 1.00 97.12 88 TYR A N 1
ATOM 722 C CA . TYR A 1 88 ? 9.924 -1.718 -0.367 1.00 97.12 88 TYR A CA 1
ATOM 723 C C . TYR A 1 88 ? 9.060 -0.475 -0.155 1.00 97.12 88 TYR A C 1
ATOM 725 O O . TYR A 1 88 ? 8.947 0.029 0.964 1.00 97.12 88 TYR A O 1
ATOM 733 N N . ARG A 1 89 ? 8.411 -0.034 -1.234 1.00 96.88 89 ARG A N 1
ATOM 734 C CA . ARG A 1 89 ? 7.352 0.977 -1.250 1.00 96.88 89 ARG A CA 1
ATOM 735 C C . ARG A 1 89 ? 6.011 0.269 -1.115 1.00 96.88 89 ARG A C 1
ATOM 737 O O . ARG A 1 89 ? 5.712 -0.662 -1.870 1.00 96.88 89 ARG A O 1
ATOM 744 N N . LEU A 1 90 ? 5.228 0.670 -0.123 1.00 96.69 90 LEU A N 1
ATOM 745 C CA . LEU A 1 90 ? 4.077 -0.083 0.370 1.00 96.69 90 LEU A CA 1
ATOM 746 C C . LEU A 1 90 ? 2.914 0.879 0.585 1.00 96.69 90 LEU A C 1
ATOM 748 O O . LEU A 1 90 ? 3.099 1.918 1.213 1.00 96.69 90 LEU A O 1
ATOM 752 N N . TYR A 1 91 ? 1.716 0.552 0.110 1.00 96.06 91 TYR A N 1
ATOM 753 C CA . TYR A 1 91 ? 0.525 1.295 0.513 1.00 96.06 91 TYR A CA 1
ATOM 754 C C . TYR A 1 91 ? 0.054 0.789 1.867 1.00 96.06 91 TYR A C 1
ATOM 756 O O . TYR A 1 91 ? -0.255 -0.392 2.005 1.00 96.06 91 TYR A O 1
ATOM 764 N N . ASP A 1 92 ? -0.030 1.671 2.849 1.00 94.81 92 ASP A N 1
ATOM 765 C CA . ASP A 1 92 ? -0.600 1.377 4.153 1.00 94.81 92 ASP A CA 1
ATOM 766 C C . ASP A 1 92 ? -2.125 1.558 4.105 1.00 94.81 92 ASP A C 1
ATOM 768 O O . ASP A 1 92 ? -2.620 2.649 3.807 1.00 94.81 92 ASP A O 1
ATOM 772 N N . ILE A 1 93 ? -2.882 0.487 4.363 1.00 91.75 93 ILE A N 1
ATOM 773 C CA . ILE A 1 93 ? -4.346 0.490 4.188 1.00 91.75 93 ILE A CA 1
ATOM 774 C C . ILE A 1 93 ? -5.035 1.307 5.294 1.00 91.75 93 ILE A C 1
ATOM 776 O O . ILE A 1 93 ? -6.080 1.910 5.053 1.00 91.75 93 ILE A O 1
ATOM 780 N N . GLU A 1 94 ? -4.454 1.358 6.495 1.00 89.19 94 GLU A N 1
ATOM 781 C CA . GLU A 1 94 ? -5.040 2.023 7.665 1.00 89.19 94 GLU A CA 1
ATOM 782 C C . GLU A 1 94 ? -4.770 3.531 7.665 1.00 89.19 94 GLU A C 1
ATOM 784 O O . GLU A 1 94 ? -5.670 4.327 7.928 1.00 89.19 94 GLU A O 1
ATOM 789 N N . ALA A 1 95 ? -3.527 3.924 7.367 1.00 89.62 95 ALA A N 1
ATOM 790 C CA . ALA A 1 95 ? -3.087 5.319 7.329 1.00 89.62 95 ALA A CA 1
ATOM 791 C C . ALA A 1 95 ? -3.217 5.960 5.935 1.00 89.62 95 ALA A C 1
ATOM 793 O O . ALA A 1 95 ? -2.915 7.144 5.771 1.00 89.62 95 ALA A O 1
ATOM 794 N N . GLY A 1 96 ? -3.648 5.188 4.931 1.00 91.88 96 GLY A N 1
ATOM 795 C CA . GLY A 1 96 ? -4.022 5.661 3.599 1.00 91.88 96 GLY A CA 1
ATOM 796 C C . GLY A 1 96 ? -2.881 6.231 2.749 1.00 91.88 96 GLY A C 1
ATOM 797 O O . GLY A 1 96 ? -3.160 6.917 1.763 1.00 91.88 96 GLY A O 1
ATOM 798 N N . GLN A 1 97 ? -1.624 5.959 3.108 1.00 93.38 97 GLN A N 1
ATOM 799 C CA . GLN A 1 97 ? -0.421 6.608 2.573 1.00 93.38 97 GLN A CA 1
ATOM 800 C C . GLN A 1 97 ? 0.633 5.595 2.108 1.00 93.38 97 GLN A C 1
ATOM 802 O O . GLN A 1 97 ? 0.609 4.434 2.513 1.00 93.38 97 GLN A O 1
ATOM 807 N N . VAL A 1 98 ? 1.574 6.028 1.264 1.00 94.62 98 VAL A N 1
ATOM 808 C CA . VAL A 1 98 ? 2.738 5.207 0.893 1.00 94.62 98 VAL A CA 1
ATOM 809 C C . VAL A 1 98 ? 3.783 5.294 2.004 1.00 94.62 98 VAL A C 1
ATOM 811 O O . VAL A 1 98 ? 4.177 6.390 2.396 1.00 94.62 98 VAL A O 1
ATOM 814 N N . VAL A 1 99 ? 4.248 4.145 2.489 1.00 95.50 99 VAL A N 1
ATOM 815 C CA . VAL A 1 99 ? 5.334 4.018 3.467 1.00 95.50 99 VAL A CA 1
ATOM 816 C C . VAL A 1 99 ? 6.484 3.200 2.882 1.00 95.50 99 VAL A C 1
ATOM 818 O O . VAL A 1 99 ? 6.283 2.338 2.023 1.00 95.50 99 VAL A O 1
ATOM 821 N N . ILE A 1 100 ? 7.698 3.465 3.360 1.00 96.25 100 ILE A N 1
ATOM 822 C CA . ILE A 1 100 ? 8.910 2.731 2.987 1.00 96.25 100 ILE A CA 1
ATOM 823 C C . ILE A 1 100 ? 9.292 1.829 4.163 1.00 96.25 100 ILE A C 1
ATOM 825 O O . ILE A 1 100 ? 9.456 2.318 5.280 1.00 96.25 100 ILE A O 1
ATOM 829 N N . SER A 1 101 ? 9.441 0.522 3.935 1.00 95.31 101 SER A N 1
ATOM 830 C CA . SER A 1 101 ? 9.931 -0.409 4.963 1.00 95.31 101 SER A CA 1
ATOM 831 C C . SER A 1 101 ? 10.725 -1.573 4.372 1.00 95.31 101 SER A C 1
ATOM 833 O O . SER A 1 101 ? 10.444 -2.047 3.271 1.00 95.31 101 SER A O 1
ATOM 835 N N . ARG A 1 102 ? 11.721 -2.049 5.125 1.00 94.44 102 ARG A N 1
ATOM 836 C CA . ARG A 1 102 ? 12.432 -3.311 4.867 1.00 94.44 102 ARG A CA 1
ATOM 837 C C . ARG A 1 102 ? 11.735 -4.497 5.531 1.00 94.44 102 ARG A C 1
ATOM 839 O O . ARG A 1 102 ? 11.666 -5.571 4.938 1.00 94.44 102 ARG A O 1
ATOM 846 N N . ASP A 1 103 ? 11.218 -4.290 6.738 1.00 94.50 103 ASP A N 1
ATOM 847 C CA . ASP A 1 103 ? 10.716 -5.355 7.600 1.00 94.50 103 ASP A CA 1
ATOM 848 C C . ASP A 1 103 ? 9.232 -5.589 7.304 1.00 94.50 103 ASP A C 1
ATOM 850 O O . ASP A 1 103 ? 8.330 -4.939 7.841 1.00 94.50 103 ASP A O 1
ATOM 854 N N . VAL A 1 104 ? 9.000 -6.477 6.337 1.00 95.19 104 VAL A N 1
ATOM 855 C CA . VAL A 1 104 ? 7.702 -6.706 5.700 1.00 95.19 104 VAL A CA 1
ATOM 856 C C . VAL A 1 104 ? 7.526 -8.197 5.443 1.00 95.19 104 VAL A C 1
ATOM 858 O O . VAL A 1 104 ? 8.358 -8.806 4.770 1.00 95.19 104 VAL A O 1
ATOM 861 N N . ASN A 1 105 ? 6.424 -8.781 5.916 1.00 94.94 105 ASN A N 1
ATOM 862 C CA . ASN A 1 105 ? 5.983 -10.089 5.429 1.00 94.94 105 ASN A CA 1
ATOM 863 C C . ASN A 1 105 ? 5.055 -9.902 4.218 1.00 94.94 105 ASN A C 1
ATOM 865 O O . ASN A 1 105 ? 4.256 -8.966 4.194 1.00 94.94 105 ASN A O 1
ATOM 869 N N . ILE A 1 106 ? 5.166 -10.762 3.206 1.00 95.00 106 ILE A N 1
ATOM 870 C CA . ILE A 1 106 ? 4.532 -10.563 1.894 1.00 95.00 106 ILE A CA 1
ATOM 871 C C . ILE A 1 106 ? 3.794 -11.842 1.494 1.00 95.00 106 ILE A C 1
ATOM 873 O O . ILE A 1 106 ? 4.401 -12.908 1.447 1.00 95.00 106 ILE A O 1
ATOM 877 N N . ASP A 1 107 ? 2.498 -11.720 1.209 1.00 93.44 107 ASP A N 1
ATOM 878 C CA . ASP A 1 107 ? 1.632 -12.804 0.744 1.00 93.44 107 ASP A CA 1
ATOM 879 C C . ASP A 1 107 ? 1.278 -12.585 -0.732 1.00 93.44 107 ASP A C 1
ATOM 881 O O . ASP A 1 107 ? 0.400 -11.790 -1.070 1.00 93.44 107 ASP A O 1
ATOM 885 N N . GLU A 1 108 ? 1.963 -13.314 -1.614 1.00 92.12 108 GLU A N 1
ATOM 886 C CA . GLU A 1 108 ? 1.753 -13.244 -3.065 1.00 92.12 108 GLU A CA 1
ATOM 887 C C . GLU A 1 108 ? 0.514 -14.012 -3.553 1.00 92.12 108 GLU A C 1
ATOM 889 O O . GLU A 1 108 ? 0.207 -13.950 -4.741 1.00 92.12 108 GLU A O 1
ATOM 894 N N . SER A 1 109 ? -0.223 -14.692 -2.663 1.00 89.62 109 SER A N 1
ATOM 895 C CA . SER A 1 109 ? -1.509 -15.319 -3.005 1.00 89.62 109 SER A CA 1
ATOM 896 C C . SER A 1 109 ? -2.689 -14.340 -2.952 1.00 89.62 109 SER A C 1
ATOM 898 O O . SER A 1 109 ? -3.658 -14.505 -3.692 1.00 89.62 109 SER A O 1
ATOM 900 N N . THR A 1 110 ? -2.610 -13.294 -2.118 1.00 87.56 110 THR A N 1
ATOM 901 C CA . THR A 1 110 ? -3.695 -12.314 -1.938 1.00 87.56 110 THR A CA 1
ATOM 902 C C . THR A 1 110 ? -3.381 -11.004 -2.666 1.00 87.56 110 THR A C 1
ATOM 904 O O . THR A 1 110 ? -2.321 -10.417 -2.454 1.00 87.56 110 THR A O 1
ATOM 907 N N . PHE A 1 111 ? -4.327 -10.482 -3.456 1.00 87.56 111 PHE A N 1
ATOM 908 C CA . PHE A 1 111 ? -4.171 -9.236 -4.222 1.00 87.56 111 PHE A CA 1
ATOM 909 C C . PHE A 1 111 ? -5.194 -8.160 -3.844 1.00 87.56 111 PHE A C 1
ATOM 911 O O . PHE A 1 111 ? -6.361 -8.455 -3.588 1.00 87.56 111 PHE A O 1
ATOM 918 N N . GLY A 1 112 ? -4.765 -6.897 -3.896 1.00 75.50 112 GLY A N 1
ATOM 919 C CA . GLY A 1 112 ? -5.648 -5.735 -3.784 1.00 75.50 112 GLY A CA 1
ATOM 920 C C . GLY A 1 112 ? -6.157 -5.427 -2.370 1.00 75.50 112 GLY A C 1
ATOM 921 O O . GLY A 1 112 ? -5.602 -5.861 -1.361 1.00 75.50 112 GLY A O 1
ATOM 922 N N . LEU A 1 113 ? -7.215 -4.611 -2.306 1.00 70.88 113 LEU A N 1
ATOM 923 C CA . LEU A 1 113 ? -7.782 -4.071 -1.060 1.00 70.88 113 LEU A CA 1
ATOM 924 C C . LEU A 1 113 ? -8.813 -4.982 -0.373 1.00 70.88 113 LEU A C 1
ATOM 926 O O . LEU A 1 113 ? -9.245 -4.656 0.733 1.00 70.88 113 LEU A O 1
ATOM 930 N N . SER A 1 114 ? -9.231 -6.090 -0.991 1.00 59.78 114 SER A N 1
ATOM 931 C CA . SER A 1 114 ? -10.274 -6.954 -0.427 1.00 59.78 114 SER A CA 1
ATOM 932 C C . SER A 1 114 ? -9.864 -7.484 0.955 1.00 59.78 114 SER A C 1
ATOM 934 O O . SER A 1 114 ? -8.750 -7.997 1.114 1.00 59.78 114 SER A O 1
ATOM 936 N N . PRO A 1 115 ? -10.728 -7.399 1.981 1.00 55.81 115 PRO A N 1
ATOM 937 C CA . PRO A 1 115 ? -10.603 -8.261 3.150 1.00 55.81 115 PRO A CA 1
ATOM 938 C C . PRO A 1 115 ? -10.583 -9.727 2.698 1.00 55.81 115 PRO A C 1
ATOM 940 O O . PRO A 1 115 ? -11.197 -10.060 1.684 1.00 55.81 115 PRO A O 1
ATOM 943 N N . ARG A 1 116 ? -9.923 -10.614 3.453 1.00 46.06 116 ARG A N 1
ATOM 944 C CA . ARG A 1 116 ? -10.251 -12.042 3.360 1.00 46.06 116 ARG A CA 1
ATOM 945 C C . ARG A 1 116 ? -11.604 -12.227 4.049 1.00 46.06 116 ARG A C 1
ATOM 947 O O . ARG A 1 116 ? -11.653 -12.401 5.263 1.00 46.06 116 ARG A O 1
ATOM 954 N N . ILE A 1 117 ? -12.670 -12.078 3.271 1.00 46.56 117 ILE A N 1
ATOM 955 C CA . ILE A 1 117 ? -13.945 -12.740 3.541 1.00 46.56 117 ILE A CA 1
ATOM 956 C C . ILE A 1 117 ? -13.676 -14.218 3.231 1.00 46.56 117 ILE A C 1
ATOM 958 O O . ILE A 1 117 ? -13.051 -14.510 2.212 1.00 46.56 117 ILE A O 1
ATOM 962 N N . SER A 1 118 ? -14.021 -15.122 4.144 1.00 38.50 118 SER A N 1
ATOM 963 C CA . SER A 1 118 ? -14.005 -16.564 3.878 1.00 38.50 118 SER A CA 1
ATOM 964 C C . SER A 1 118 ? -15.105 -16.900 2.876 1.00 38.50 118 SER A C 1
ATOM 966 O O . SER A 1 118 ? -16.176 -16.305 2.939 1.00 38.50 118 SER A O 1
ATOM 968 N N . ASP A 1 119 ? -14.855 -17.842 1.969 1.00 40.47 119 ASP A N 1
ATOM 969 C CA . ASP A 1 119 ? -15.716 -18.148 0.814 1.00 40.47 119 ASP A CA 1
ATOM 970 C C . ASP A 1 119 ? -17.046 -18.871 1.171 1.00 40.47 119 ASP A C 1
ATOM 972 O O . ASP A 1 119 ? -17.528 -19.707 0.415 1.00 40.47 119 ASP A O 1
ATOM 976 N N . GLU A 1 120 ? -17.632 -18.556 2.333 1.00 46.81 120 GLU A N 1
ATOM 977 C CA . GLU A 1 120 ? -18.890 -19.099 2.876 1.00 46.81 120 GLU A CA 1
ATOM 978 C C . GLU A 1 120 ? -20.053 -18.075 2.855 1.00 46.81 120 GLU A C 1
ATOM 980 O O . GLU A 1 120 ? -21.203 -18.466 3.017 1.00 46.81 120 GLU A O 1
ATOM 985 N N . ASP A 1 121 ? -19.779 -16.780 2.626 1.00 43.97 121 ASP A N 1
ATOM 986 C CA . ASP A 1 121 ? -20.765 -15.674 2.639 1.00 43.97 121 ASP A CA 1
ATOM 987 C C . ASP A 1 121 ? -21.047 -15.098 1.219 1.00 43.97 121 ASP A C 1
ATOM 989 O O . ASP A 1 121 ? -21.086 -13.877 1.035 1.00 43.97 121 ASP A O 1
ATOM 993 N N . VAL A 1 122 ? -21.170 -15.946 0.184 1.00 45.56 122 VAL A N 1
ATOM 994 C CA . VAL A 1 122 ? -21.401 -15.521 -1.224 1.00 45.56 122 VAL A CA 1
ATOM 995 C C . VAL A 1 122 ? -22.548 -16.252 -1.941 1.00 45.56 122 VAL A C 1
ATOM 997 O O . VAL A 1 122 ? -22.459 -16.554 -3.127 1.00 45.56 122 VAL A O 1
ATOM 1000 N N . ASP A 1 123 ? -23.656 -16.429 -1.225 1.00 41.09 123 ASP A N 1
ATOM 1001 C CA . ASP A 1 123 ? -25.011 -16.458 -1.796 1.00 41.09 123 ASP A CA 1
ATOM 1002 C C . ASP A 1 123 ? -25.777 -15.189 -1.328 1.00 41.09 123 ASP A C 1
ATOM 1004 O O . ASP A 1 123 ? -25.270 -14.426 -0.501 1.00 41.09 123 ASP A O 1
ATOM 1008 N N . ASP A 1 124 ? -26.978 -14.931 -1.860 1.00 41.28 124 ASP A N 1
ATOM 1009 C CA . ASP A 1 124 ? -27.870 -13.800 -1.509 1.00 41.28 124 ASP A CA 1
ATOM 1010 C C . ASP A 1 124 ? -27.350 -12.362 -1.788 1.00 41.28 124 ASP A C 1
ATOM 1012 O O . ASP A 1 124 ? -27.481 -11.451 -0.962 1.00 41.28 124 ASP A O 1
ATOM 1016 N N . LEU A 1 125 ? -26.849 -12.100 -3.005 1.00 38.53 125 LEU A N 1
ATOM 1017 C CA . LEU A 1 125 ? -26.813 -10.740 -3.582 1.00 38.53 125 LEU A CA 1
ATOM 1018 C C . LEU A 1 125 ? -27.310 -10.717 -5.038 1.00 38.53 125 LEU A C 1
ATOM 1020 O O . LEU A 1 125 ? -26.526 -10.550 -5.975 1.00 38.53 125 LEU A O 1
ATOM 1024 N N . ASP A 1 126 ? -28.630 -10.825 -5.212 1.00 35.25 126 ASP A N 1
ATOM 1025 C CA . ASP A 1 126 ? -29.297 -10.503 -6.479 1.00 35.25 126 ASP A CA 1
ATOM 1026 C C . ASP A 1 126 ? -28.994 -9.058 -6.909 1.00 35.25 126 ASP A C 1
ATOM 1028 O O . ASP A 1 126 ? -29.077 -8.112 -6.121 1.00 35.25 126 ASP A O 1
ATOM 1032 N N . PHE A 1 127 ? -28.644 -8.888 -8.186 1.00 40.00 127 PHE A N 1
ATOM 1033 C CA . PHE A 1 127 ? -28.240 -7.604 -8.772 1.00 40.00 127 PHE A CA 1
ATOM 1034 C C . PHE A 1 127 ? -29.333 -6.965 -9.658 1.00 40.00 127 PHE A C 1
ATOM 1036 O O . PHE A 1 127 ? -29.075 -5.981 -10.347 1.00 40.00 127 PHE A O 1
ATOM 1043 N N . GLU A 1 128 ? -30.570 -7.472 -9.617 1.00 42.22 128 GLU A N 1
ATOM 1044 C CA . GLU A 1 128 ? -31.697 -6.962 -10.415 1.00 42.22 128 GLU A CA 1
ATOM 1045 C C . GLU A 1 128 ? -32.861 -6.457 -9.546 1.00 42.22 128 GLU A C 1
ATOM 1047 O O . GLU A 1 128 ? -33.837 -7.163 -9.322 1.00 42.22 128 GLU A O 1
ATOM 1052 N N . SER A 1 129 ? -32.767 -5.202 -9.083 1.00 42.88 129 SER A N 1
ATOM 1053 C CA . SER A 1 129 ? -33.939 -4.353 -8.778 1.00 42.88 129 SER A CA 1
ATOM 1054 C C . SER A 1 129 ? -33.531 -2.888 -8.529 1.00 42.88 129 SER A C 1
ATOM 1056 O O . SER A 1 129 ? -33.555 -2.393 -7.397 1.00 42.88 129 SER A O 1
ATOM 1058 N N . LEU A 1 130 ? -33.137 -2.182 -9.589 1.00 32.53 130 LEU A N 1
ATOM 1059 C CA . LEU A 1 130 ? -33.198 -0.716 -9.646 1.00 32.53 130 LEU A CA 1
ATOM 1060 C C . LEU A 1 130 ? -33.755 -0.295 -11.004 1.00 32.53 130 LEU A C 1
ATOM 1062 O O . LEU A 1 130 ? -33.043 0.240 -11.855 1.00 32.53 130 LEU A O 1
ATOM 1066 N N . ASP A 1 131 ? -35.051 -0.538 -11.177 1.00 37.31 131 ASP A N 1
ATOM 1067 C CA . ASP A 1 131 ? -35.843 0.136 -12.194 1.00 37.31 131 ASP A CA 1
ATOM 1068 C C . ASP A 1 131 ? -35.718 1.653 -11.995 1.00 37.31 131 ASP A C 1
ATOM 1070 O O . ASP A 1 131 ? -35.980 2.194 -10.916 1.00 37.31 131 ASP A O 1
ATOM 1074 N N . ILE A 1 132 ? -35.265 2.339 -13.041 1.00 39.78 132 ILE A N 1
ATOM 1075 C CA . ILE A 1 132 ? -35.334 3.793 -13.162 1.00 39.78 132 ILE A CA 1
ATOM 1076 C C . ILE A 1 132 ? -36.131 4.039 -14.435 1.00 39.78 132 ILE A C 1
ATOM 1078 O O . ILE A 1 132 ? -35.650 3.753 -15.532 1.00 39.78 132 ILE A O 1
ATOM 1082 N N . ASP A 1 133 ? -37.368 4.499 -14.261 1.00 31.22 133 ASP A N 1
ATOM 1083 C CA . ASP A 1 133 ? -38.359 4.565 -15.330 1.00 31.22 133 ASP A CA 1
ATOM 1084 C C . ASP A 1 133 ? -37.914 5.407 -16.534 1.00 31.22 133 ASP A C 1
ATOM 1086 O O . ASP A 1 133 ? -37.287 6.463 -16.415 1.00 31.22 133 ASP A O 1
ATOM 1090 N N . ASN A 1 134 ? -38.300 4.931 -17.716 1.00 36.88 134 ASN A N 1
ATOM 1091 C CA . ASN A 1 134 ? -38.110 5.603 -18.993 1.00 36.88 134 ASN A CA 1
ATOM 1092 C C . ASN A 1 134 ? -39.321 6.494 -19.315 1.00 36.88 134 ASN A C 1
ATOM 1094 O O . ASN A 1 134 ? -40.392 5.970 -19.622 1.00 36.88 134 ASN A O 1
ATOM 1098 N N . ASP A 1 135 ? -39.110 7.811 -19.356 1.00 28.33 135 ASP A N 1
ATOM 1099 C CA . ASP A 1 135 ? -39.897 8.786 -20.129 1.00 28.33 135 ASP A CA 1
ATOM 1100 C C . ASP A 1 135 ? -39.079 10.098 -20.255 1.00 28.33 135 ASP A C 1
ATOM 1102 O O . ASP A 1 135 ? -38.357 10.460 -19.328 1.00 28.33 135 ASP A O 1
ATOM 1106 N N . GLY A 1 136 ? -39.073 10.859 -21.352 1.00 31.39 136 GLY A N 1
ATOM 1107 C CA . GLY A 1 136 ? -39.682 10.645 -22.663 1.00 31.39 136 GLY A CA 1
ATOM 1108 C C . GLY A 1 136 ? -39.160 11.674 -23.679 1.00 31.39 136 GLY A C 1
ATOM 1109 O O . GLY A 1 136 ? -38.906 12.821 -23.330 1.00 31.39 136 GLY A O 1
ATOM 1110 N N . SER A 1 137 ? -38.961 11.239 -24.928 1.00 32.34 137 SER A N 1
ATOM 1111 C CA . SER A 1 137 ? -38.750 12.024 -26.165 1.00 32.34 137 SER A CA 1
ATOM 1112 C C . SER A 1 137 ? -38.196 13.468 -26.109 1.00 32.34 137 SER A C 1
ATOM 1114 O O . SER A 1 137 ? -38.896 14.400 -25.727 1.00 32.34 137 SER A O 1
ATOM 1116 N N . HIS A 1 138 ? -37.080 13.702 -26.810 1.00 31.78 138 HIS A N 1
ATOM 1117 C CA . HIS A 1 138 ? -37.054 14.750 -27.845 1.00 31.78 138 HIS A CA 1
ATOM 1118 C C . HIS A 1 138 ? -36.087 14.371 -28.978 1.00 31.78 138 HIS A C 1
ATOM 1120 O O . HIS A 1 138 ? -34.897 14.159 -28.756 1.00 31.78 138 HIS A O 1
ATOM 1126 N N . GLN A 1 139 ? -36.605 14.272 -30.204 1.00 26.62 139 GLN A N 1
ATOM 1127 C CA . GLN A 1 139 ? -35.802 14.055 -31.410 1.00 26.62 139 GLN A CA 1
ATOM 1128 C C . GLN A 1 139 ? -35.242 15.376 -31.942 1.00 26.62 139 GLN A C 1
ATOM 1130 O O . GLN A 1 139 ? -35.958 16.378 -31.998 1.00 26.62 139 GLN A O 1
ATOM 1135 N N . THR A 1 140 ? -34.019 15.348 -32.473 1.00 27.16 140 THR A N 1
ATOM 1136 C CA . THR A 1 140 ? -33.696 16.096 -33.701 1.00 27.16 140 THR A CA 1
ATOM 1137 C C . THR A 1 140 ? -32.514 15.444 -34.422 1.00 27.16 140 THR A C 1
ATOM 1139 O O . THR A 1 140 ? -31.379 15.503 -33.957 1.00 27.16 140 THR A O 1
ATOM 1142 N N . GLU A 1 141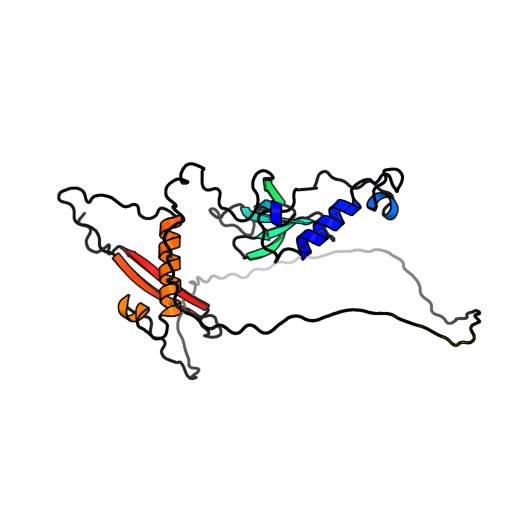 ? -32.776 14.804 -35.561 1.00 27.31 141 GLU A N 1
ATOM 1143 C CA . GLU A 1 141 ? -31.731 14.412 -36.512 1.00 27.31 141 GLU A CA 1
ATOM 1144 C C . GLU A 1 141 ? -31.320 15.626 -37.350 1.00 27.31 141 GLU A C 1
ATOM 1146 O O . GLU A 1 141 ? -32.207 16.358 -37.772 1.00 27.31 141 GLU A O 1
ATOM 1151 N N . TYR A 1 142 ? -30.035 15.765 -37.708 1.00 28.38 142 TYR A N 1
ATOM 1152 C CA . TYR A 1 142 ? -29.628 16.448 -38.950 1.00 28.38 142 TYR A CA 1
ATOM 1153 C C . TYR A 1 142 ? -28.331 15.858 -39.538 1.00 28.38 142 TYR A C 1
ATOM 1155 O O . TYR A 1 142 ? -27.234 16.282 -39.196 1.00 28.38 142 TYR A O 1
ATOM 1163 N N . THR A 1 143 ? -28.500 14.918 -40.479 1.00 28.19 143 THR A N 1
ATOM 1164 C CA . THR A 1 143 ? -27.735 14.726 -41.743 1.00 28.19 143 THR A CA 1
ATOM 1165 C C . THR A 1 143 ? -26.190 14.664 -41.787 1.00 28.19 143 THR A C 1
ATOM 1167 O O . THR A 1 143 ? -25.462 15.427 -41.166 1.00 28.19 143 THR A O 1
ATOM 1170 N N . GLN A 1 144 ? -25.674 13.806 -42.679 1.00 32.00 144 GLN A N 1
ATOM 1171 C CA . GLN A 1 144 ? -24.248 13.490 -42.869 1.00 32.00 144 GLN A CA 1
ATOM 1172 C C . GLN A 1 144 ? -23.714 13.912 -44.260 1.00 32.00 144 GLN A C 1
ATOM 1174 O O . GLN A 1 144 ? -24.260 13.485 -45.274 1.00 32.00 144 GLN A O 1
ATOM 1179 N N . ALA A 1 145 ? -22.586 14.641 -44.321 1.00 28.28 145 ALA A N 1
ATOM 1180 C CA . ALA A 1 145 ? -21.716 14.820 -45.508 1.00 28.28 145 ALA A CA 1
ATOM 1181 C C . ALA A 1 145 ? -20.341 15.423 -45.099 1.00 28.28 145 ALA A C 1
ATOM 1183 O O . ALA A 1 145 ? -20.270 16.101 -44.083 1.00 28.28 145 ALA A O 1
ATOM 1184 N N . GLY A 1 146 ? -19.209 15.263 -45.810 1.00 28.41 146 GLY A N 1
ATOM 1185 C CA . GLY A 1 146 ? -18.891 14.355 -46.924 1.00 28.41 146 GLY A CA 1
ATOM 1186 C C . GLY A 1 146 ? -17.592 14.714 -47.701 1.00 28.41 146 GLY A C 1
ATOM 1187 O O . GLY A 1 146 ? -17.514 15.790 -48.270 1.00 28.41 146 GLY A O 1
ATOM 1188 N N . LYS A 1 147 ? -16.643 13.757 -47.827 1.00 29.56 147 LYS A N 1
ATOM 1189 C CA . LYS A 1 147 ? -15.467 13.686 -48.762 1.00 29.56 147 LYS A CA 1
ATOM 1190 C C . LYS A 1 147 ? -14.273 14.687 -48.648 1.00 29.56 147 LYS A C 1
ATOM 1192 O O . LYS A 1 147 ? -14.413 15.861 -48.928 1.00 29.56 147 LYS A O 1
ATOM 1197 N N . ARG A 1 148 ? -13.063 14.109 -48.434 1.00 28.33 148 ARG A N 1
ATOM 1198 C CA . ARG A 1 148 ? -11.778 14.192 -49.223 1.00 28.33 148 ARG A CA 1
ATOM 1199 C C . ARG A 1 148 ? -11.401 15.547 -49.905 1.00 28.33 148 ARG A C 1
ATOM 1201 O O . ARG A 1 148 ? -12.219 16.070 -50.639 1.00 28.33 148 ARG A O 1
ATOM 1208 N N . LYS A 1 149 ? -10.137 16.036 -49.948 1.00 26.92 149 LYS A N 1
ATOM 1209 C CA . LYS A 1 149 ? -8.872 15.347 -50.359 1.00 26.92 149 LYS A CA 1
ATOM 1210 C C . LYS A 1 149 ? -7.618 16.296 -50.342 1.00 26.92 149 LYS A C 1
ATOM 1212 O O . LYS A 1 149 ? -7.789 17.497 -50.471 1.00 26.92 149 LYS A O 1
ATOM 1217 N N . SER A 1 150 ? -6.402 15.711 -50.379 1.00 27.83 150 SER A N 1
ATOM 1218 C CA . SER A 1 150 ? -5.104 16.189 -50.979 1.00 27.83 150 SER A CA 1
ATOM 1219 C C . SER A 1 150 ? -4.247 17.369 -50.427 1.00 27.83 150 SER A C 1
ATOM 1221 O O . SER A 1 150 ? -4.743 18.440 -50.115 1.00 27.83 150 SER A O 1
ATOM 1223 N N . ARG A 1 151 ? -2.912 17.135 -50.447 1.00 28.84 151 ARG A N 1
ATOM 1224 C CA . ARG A 1 151 ? -1.737 18.060 -50.396 1.00 28.84 151 ARG A CA 1
ATOM 1225 C C . ARG A 1 151 ? -1.270 18.355 -51.850 1.00 28.84 151 ARG A C 1
ATOM 1227 O O . ARG A 1 151 ? -1.556 17.498 -52.692 1.00 28.84 151 ARG A O 1
ATOM 1234 N N . PRO A 1 152 ? -0.620 19.492 -52.183 1.00 39.34 152 PRO A N 1
ATOM 1235 C CA . PRO A 1 152 ? 0.863 19.665 -52.170 1.00 39.34 152 PRO A CA 1
ATOM 1236 C C . PRO A 1 152 ? 1.292 20.853 -51.257 1.00 39.34 152 PRO A C 1
ATOM 1238 O O . PRO A 1 152 ? 0.396 21.478 -50.702 1.00 39.34 152 PRO A O 1
ATOM 1241 N N . SER A 1 153 ? 2.543 21.219 -50.919 1.00 29.33 153 SER A N 1
ATOM 1242 C CA . SER A 1 153 ? 3.969 20.950 -51.282 1.00 29.33 153 SER A CA 1
ATOM 1243 C C . SER A 1 153 ? 4.676 22.258 -51.718 1.00 29.33 153 SER A C 1
ATOM 1245 O O . SER A 1 153 ? 3.979 23.227 -52.003 1.00 29.33 153 SER A O 1
ATOM 1247 N N . ASP A 1 154 ? 6.020 22.221 -51.763 1.00 30.47 154 ASP A N 1
ATOM 1248 C CA . ASP A 1 154 ? 6.974 23.215 -52.315 1.00 30.47 154 ASP A CA 1
ATOM 1249 C C . ASP A 1 154 ? 7.391 24.292 -51.264 1.00 30.47 154 ASP A C 1
ATOM 1251 O O . ASP A 1 154 ? 6.528 24.939 -50.672 1.00 30.47 154 ASP A O 1
ATOM 1255 N N . GLU A 1 155 ? 8.623 24.307 -50.710 1.00 30.92 155 GLU A N 1
ATOM 1256 C CA . GLU A 1 155 ? 9.973 24.658 -51.265 1.00 30.92 155 GLU A CA 1
ATOM 1257 C C . GLU A 1 155 ? 10.134 26.200 -51.356 1.00 30.92 155 GLU A C 1
ATOM 1259 O O . GLU A 1 155 ? 9.199 26.878 -51.770 1.00 30.92 155 GLU A O 1
ATOM 1264 N N . ASP A 1 156 ? 11.145 26.891 -50.794 1.00 33.62 156 ASP A N 1
ATOM 1265 C CA . ASP A 1 156 ? 12.629 26.758 -50.713 1.00 33.62 156 ASP A CA 1
ATOM 1266 C C . ASP A 1 156 ? 13.188 27.469 -49.427 1.00 33.62 156 ASP A C 1
ATOM 1268 O O . ASP A 1 156 ? 12.400 28.045 -48.678 1.00 33.62 156 ASP A O 1
ATOM 1272 N N . GLU A 1 157 ? 14.487 27.656 -49.100 1.00 29.19 157 GLU A N 1
ATOM 1273 C CA . GLU A 1 157 ? 15.783 26.922 -49.195 1.00 29.19 157 GLU A CA 1
ATOM 1274 C C . GLU A 1 157 ? 16.861 27.768 -48.438 1.00 29.19 157 GLU A C 1
ATOM 1276 O O . GLU A 1 157 ? 16.710 28.985 -48.324 1.00 29.19 157 GLU A O 1
ATOM 1281 N N . ALA A 1 158 ? 17.969 27.161 -47.971 1.00 29.70 158 ALA A N 1
ATOM 1282 C CA . ALA A 1 158 ? 19.247 27.805 -47.580 1.00 29.70 158 ALA A CA 1
ATOM 1283 C C . ALA A 1 158 ? 19.263 28.677 -46.279 1.00 29.70 158 ALA A C 1
ATOM 1285 O O . ALA A 1 158 ? 18.268 29.247 -45.862 1.00 29.70 158 ALA A O 1
ATOM 1286 N N . THR A 1 159 ? 20.377 28.875 -45.542 1.00 32.78 159 THR A N 1
ATOM 1287 C CA . THR A 1 159 ? 21.774 28.389 -45.674 1.00 32.78 159 THR A CA 1
ATOM 1288 C C . THR A 1 159 ? 22.544 28.321 -44.325 1.00 32.78 159 THR A C 1
ATOM 1290 O O . THR A 1 159 ? 22.164 28.951 -43.346 1.00 32.78 159 THR A O 1
ATOM 1293 N N . ARG A 1 160 ? 23.736 27.686 -44.356 1.00 31.53 160 ARG A N 1
ATOM 1294 C CA . ARG A 1 160 ? 24.960 27.954 -43.536 1.00 31.53 160 ARG A CA 1
ATOM 1295 C C . ARG A 1 160 ? 25.000 27.596 -42.029 1.00 31.53 160 ARG A C 1
ATOM 1297 O O . ARG A 1 160 ? 24.684 28.380 -41.144 1.00 31.53 160 ARG A O 1
ATOM 1304 N N . ARG A 1 161 ? 25.651 26.454 -41.761 1.00 31.91 161 ARG A N 1
ATOM 1305 C CA . ARG A 1 161 ? 26.714 26.281 -40.727 1.00 31.91 161 ARG A CA 1
ATOM 1306 C C . ARG A 1 161 ? 28.095 26.648 -41.372 1.00 31.91 161 ARG A C 1
ATOM 1308 O O . ARG A 1 161 ? 28.039 27.031 -42.544 1.00 31.91 161 ARG A O 1
ATOM 1315 N N . PRO A 1 162 ? 29.312 26.491 -40.768 1.00 48.19 162 PRO A N 1
ATOM 1316 C CA . PRO A 1 162 ? 29.709 25.856 -39.490 1.00 48.19 162 PRO A CA 1
ATOM 1317 C C . PRO A 1 162 ? 30.835 26.598 -38.690 1.00 48.19 162 PRO A C 1
ATOM 1319 O O . PRO A 1 162 ? 31.019 27.798 -38.844 1.00 48.19 162 PRO A O 1
ATOM 1322 N N . HIS A 1 163 ? 31.596 25.832 -37.879 1.00 29.81 163 HIS A N 1
ATOM 1323 C CA . HIS A 1 163 ? 32.808 26.140 -37.077 1.00 29.81 163 HIS A CA 1
ATOM 1324 C C . HIS A 1 163 ? 32.572 26.684 -35.645 1.00 29.81 163 HIS A C 1
ATOM 1326 O O . HIS A 1 163 ? 31.743 27.564 -35.476 1.00 29.81 163 HIS A O 1
ATOM 1332 N N . THR A 1 164 ? 33.129 26.197 -34.512 1.00 29.73 164 THR A N 1
ATOM 1333 C CA . THR A 1 164 ? 34.270 25.325 -34.077 1.00 29.73 164 THR A CA 1
ATOM 1334 C C . THR A 1 164 ? 35.611 26.020 -33.768 1.00 29.73 164 THR A C 1
ATOM 1336 O O . THR A 1 164 ? 36.193 26.552 -34.704 1.00 29.73 164 THR A O 1
ATOM 1339 N N . VAL A 1 165 ? 36.148 25.838 -32.531 1.00 30.11 165 VAL A N 1
ATOM 1340 C CA . VAL A 1 165 ? 37.568 25.514 -32.138 1.00 30.11 165 VAL A CA 1
ATOM 1341 C C . VAL A 1 165 ? 38.105 26.198 -30.833 1.00 30.11 165 VAL A C 1
ATOM 1343 O O . VAL A 1 165 ? 38.303 27.400 -30.796 1.00 30.11 165 VAL A O 1
ATOM 1346 N N . ARG A 1 166 ? 38.447 25.356 -29.824 1.00 28.64 166 ARG A N 1
ATOM 1347 C CA . ARG A 1 166 ? 39.545 25.395 -28.792 1.00 28.64 166 ARG A CA 1
ATOM 1348 C C . ARG A 1 166 ? 39.785 26.511 -27.718 1.00 28.64 166 ARG A C 1
ATOM 1350 O O . ARG A 1 166 ? 40.024 27.663 -28.030 1.00 28.64 166 ARG A O 1
ATOM 1357 N N . HIS A 1 167 ? 40.095 25.986 -26.509 1.00 27.38 167 HIS A N 1
ATOM 1358 C CA . HIS A 1 167 ? 41.246 26.259 -25.589 1.00 27.38 167 HIS A CA 1
ATOM 1359 C C . HIS A 1 167 ? 41.152 27.130 -24.297 1.00 27.38 167 HIS A C 1
ATOM 1361 O O . HIS A 1 167 ? 40.290 27.978 -24.126 1.00 27.38 167 HIS A O 1
ATOM 1367 N N . ARG A 1 168 ? 42.067 26.774 -23.361 1.00 29.97 168 ARG A N 1
ATOM 1368 C CA . ARG A 1 168 ? 42.424 27.283 -21.998 1.00 29.97 168 ARG A CA 1
ATOM 1369 C C . ARG A 1 168 ? 43.594 28.308 -22.105 1.00 29.97 168 ARG A C 1
ATOM 1371 O O . ARG A 1 168 ? 44.139 28.352 -23.210 1.00 29.97 168 ARG A O 1
ATOM 1378 N N . PRO A 1 169 ? 44.067 29.049 -21.059 1.00 40.06 169 PRO A N 1
ATOM 1379 C CA . PRO A 1 169 ? 44.102 28.798 -19.587 1.00 40.06 169 PRO A CA 1
ATOM 1380 C C . PRO A 1 169 ? 43.121 29.689 -18.773 1.00 40.06 169 PRO A C 1
ATOM 1382 O O . PRO A 1 169 ? 42.203 30.231 -19.375 1.00 40.06 169 PRO A O 1
ATOM 1385 N N . GLY A 1 170 ? 43.178 29.839 -17.433 1.00 25.72 170 GLY A N 1
ATOM 1386 C CA . GLY A 1 170 ? 43.971 29.159 -16.376 1.00 25.72 170 GLY A CA 1
ATOM 1387 C C . GLY A 1 170 ? 44.872 30.076 -15.505 1.00 25.72 170 GLY A C 1
ATOM 1388 O O . GLY A 1 170 ? 45.319 31.098 -16.008 1.00 25.72 170 GLY A O 1
ATOM 1389 N N . LEU A 1 171 ? 45.178 29.633 -14.264 1.00 32.19 171 LEU A N 1
ATOM 1390 C CA . LEU A 1 171 ? 45.952 30.301 -13.175 1.00 32.19 171 LEU A CA 1
ATOM 1391 C C . LEU A 1 171 ? 45.220 31.496 -12.508 1.00 32.19 171 LEU A C 1
ATOM 1393 O O . LEU A 1 171 ? 44.409 32.147 -13.158 1.00 32.19 171 LEU A O 1
ATOM 1397 N N . GLU A 1 172 ? 45.373 31.797 -11.210 1.00 32.00 172 GLU A N 1
ATOM 1398 C CA . GLU A 1 172 ? 46.215 31.244 -10.115 1.00 32.00 172 GLU A CA 1
ATOM 1399 C C . GLU A 1 172 ? 45.495 31.496 -8.752 1.00 32.00 172 GLU A C 1
ATOM 1401 O O . GLU A 1 172 ? 44.548 32.279 -8.715 1.00 32.00 172 GLU A O 1
ATOM 1406 N N . GLU A 1 173 ? 45.814 30.901 -7.593 1.00 29.73 173 GLU A N 1
ATOM 1407 C CA . GLU A 1 173 ? 46.840 29.901 -7.239 1.00 29.73 173 GLU A CA 1
ATOM 1408 C C . GLU A 1 173 ? 46.188 28.575 -6.733 1.00 29.73 173 GLU A C 1
ATOM 1410 O O . GLU A 1 173 ? 45.762 27.810 -7.597 1.00 29.73 173 GLU A O 1
ATOM 1415 N N . ALA A 1 174 ? 46.006 28.185 -5.454 1.00 30.98 174 ALA A N 1
ATOM 1416 C CA . ALA A 1 174 ? 46.344 28.742 -4.127 1.00 30.98 174 ALA A CA 1
ATOM 1417 C C . ALA A 1 174 ? 46.648 27.620 -3.092 1.00 30.98 174 ALA A C 1
ATOM 1419 O O . ALA A 1 174 ? 46.043 26.547 -3.161 1.00 30.98 174 ALA A O 1
ATOM 1420 N N . SER A 1 175 ? 47.571 27.860 -2.147 1.00 29.27 175 SER A N 1
ATOM 1421 C CA . SER A 1 175 ? 48.277 26.800 -1.387 1.00 29.27 175 SER A CA 1
ATOM 1422 C C . SER A 1 175 ? 47.811 26.477 0.052 1.00 29.27 175 SER A C 1
ATOM 1424 O O . SER A 1 175 ? 47.373 27.337 0.812 1.00 29.27 175 SER A O 1
ATOM 1426 N N . ALA A 1 176 ? 48.010 25.205 0.429 1.00 32.97 176 ALA A N 1
ATOM 1427 C CA . ALA A 1 176 ? 48.097 24.653 1.799 1.00 32.97 176 ALA A CA 1
ATOM 1428 C C . ALA A 1 176 ? 49.604 24.337 2.092 1.00 32.97 176 ALA A C 1
ATOM 1430 O O . ALA A 1 176 ? 50.424 25.021 1.473 1.00 32.97 176 ALA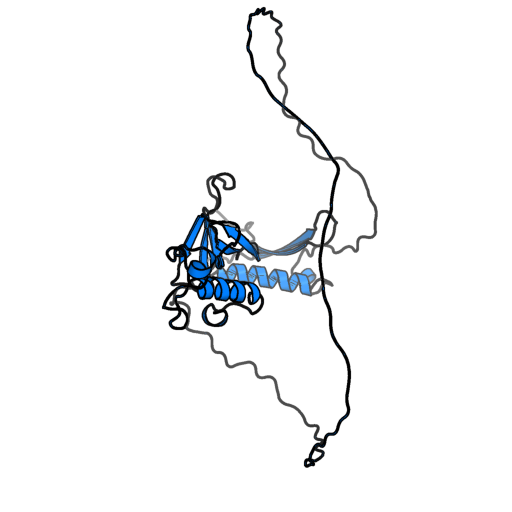 A O 1
ATOM 1431 N N . PRO A 1 177 ? 50.068 23.334 2.889 1.00 46.00 177 PRO A N 1
ATOM 1432 C CA . PRO A 1 177 ? 49.462 22.418 3.880 1.00 46.00 177 PRO A CA 1
ATOM 1433 C C . PRO A 1 177 ? 50.182 22.571 5.267 1.00 46.00 177 PRO A C 1
ATOM 1435 O O . PRO A 1 177 ? 50.668 23.662 5.542 1.00 46.00 177 PRO A O 1
ATOM 1438 N N . ASP A 1 178 ? 50.301 21.645 6.236 1.00 27.66 178 ASP A N 1
ATOM 1439 C CA . ASP A 1 178 ? 49.869 20.241 6.431 1.00 27.66 178 ASP A CA 1
ATOM 1440 C C . ASP A 1 178 ? 49.664 19.940 7.953 1.00 27.66 178 ASP A C 1
ATOM 1442 O O . ASP A 1 178 ? 49.174 20.789 8.697 1.00 27.66 178 ASP A O 1
ATOM 1446 N N . SER A 1 179 ? 50.042 18.745 8.423 1.00 31.58 179 SER A N 1
ATOM 1447 C CA . SER A 1 179 ? 49.722 18.117 9.712 1.00 31.58 179 SER A CA 1
ATOM 1448 C C . SER A 1 179 ? 50.978 17.750 10.518 1.00 31.58 179 SER A C 1
ATOM 1450 O O . SER A 1 179 ? 51.986 17.374 9.924 1.00 31.58 179 SER A O 1
ATOM 1452 N N . PHE A 1 180 ? 50.893 17.678 11.857 1.00 24.25 180 PHE A N 1
ATOM 1453 C CA . PHE A 1 180 ? 51.620 16.650 12.632 1.00 24.25 180 PHE A CA 1
ATOM 1454 C C . PHE A 1 180 ? 51.012 16.391 14.026 1.00 24.25 180 PHE A C 1
ATOM 1456 O O . PHE A 1 180 ? 50.129 17.115 14.477 1.00 24.25 180 PHE A O 1
ATOM 1463 N N . SER A 1 181 ? 51.481 15.335 14.701 1.00 28.73 181 SER A N 1
ATOM 1464 C CA . SER A 1 181 ? 50.978 14.823 15.988 1.00 28.73 181 SER A CA 1
ATOM 1465 C C . SER A 1 181 ? 52.091 14.735 17.040 1.00 28.73 181 SER A C 1
ATOM 1467 O O . SER A 1 181 ? 53.161 14.221 16.716 1.00 28.73 181 SER A O 1
ATOM 1469 N N . SER A 1 182 ? 51.816 15.084 18.308 1.00 27.42 182 SER A N 1
ATOM 1470 C CA . SER A 1 182 ? 52.429 14.399 19.465 1.00 27.42 182 SER A CA 1
ATOM 1471 C C . SER A 1 182 ? 51.694 14.630 20.801 1.00 27.42 182 SER A C 1
ATOM 1473 O O . SER A 1 182 ? 50.876 15.533 20.939 1.00 27.42 182 SER A O 1
ATOM 1475 N N . SER A 1 183 ? 52.000 13.773 21.776 1.00 29.80 183 SER A N 1
ATOM 1476 C CA . SER A 1 183 ? 51.334 13.555 23.073 1.00 29.80 183 SER A CA 1
ATOM 1477 C C . SER A 1 183 ? 51.998 14.227 24.288 1.00 29.80 183 SER A C 1
ATOM 1479 O O . SER A 1 183 ? 53.225 14.270 24.306 1.00 29.80 183 SER A O 1
ATOM 1481 N N . HIS A 1 184 ? 51.225 14.539 25.345 1.00 28.58 184 HIS A N 1
ATOM 1482 C CA . HIS A 1 184 ? 51.445 14.284 26.804 1.00 28.58 184 HIS A CA 1
ATOM 1483 C C . HIS A 1 184 ? 50.117 14.651 27.550 1.00 28.58 184 HIS A C 1
ATOM 1485 O O . HIS A 1 184 ? 49.365 15.453 27.009 1.00 28.58 184 HIS A O 1
ATOM 1491 N N . ARG A 1 185 ? 49.603 13.975 28.605 1.00 26.23 185 ARG A N 1
ATOM 149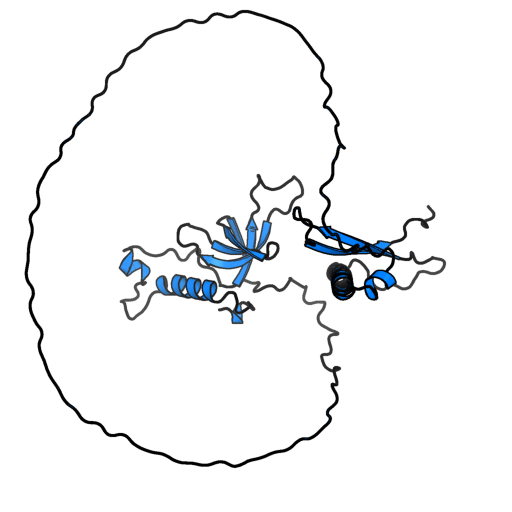2 C CA . ARG A 1 185 ? 50.110 13.657 29.974 1.00 26.23 185 ARG A CA 1
ATOM 1493 C C . ARG A 1 185 ? 50.286 14.930 30.837 1.00 26.23 185 ARG A C 1
ATOM 1495 O O . ARG A 1 185 ? 50.864 15.877 30.323 1.00 26.23 185 ARG A O 1
ATOM 1502 N N . VAL A 1 186 ? 49.832 15.030 32.100 1.00 27.98 186 VAL A N 1
ATOM 1503 C CA . VAL A 1 186 ? 49.440 14.026 33.136 1.00 27.98 186 VAL A CA 1
ATOM 1504 C C . VAL A 1 186 ? 48.436 14.611 34.177 1.00 27.98 186 VAL A C 1
ATOM 1506 O O . VAL A 1 186 ? 48.305 15.827 34.208 1.00 27.98 186 VAL A O 1
ATOM 1509 N N . ASP A 1 187 ? 47.819 13.737 35.002 1.00 26.33 187 ASP A N 1
ATOM 1510 C CA . ASP A 1 187 ? 47.352 13.877 36.421 1.00 26.33 187 ASP A CA 1
ATOM 1511 C C . ASP A 1 187 ? 46.338 15.005 36.817 1.00 26.33 187 ASP A C 1
ATOM 1513 O O . ASP A 1 187 ? 46.424 16.125 36.332 1.00 26.33 187 ASP A O 1
ATOM 1517 N N . ALA A 1 188 ? 45.199 14.696 37.477 1.00 28.14 188 ALA A N 1
ATOM 1518 C CA . ALA A 1 188 ? 44.911 14.573 38.939 1.00 28.14 188 ALA A CA 1
ATOM 1519 C C . ALA A 1 188 ? 44.531 15.935 39.604 1.00 28.14 188 ALA A C 1
ATOM 1521 O O . ALA A 1 188 ? 44.881 16.977 39.061 1.00 28.14 188 ALA A O 1
ATOM 1522 N N . ASP A 1 189 ? 43.735 16.060 40.681 1.00 29.30 189 ASP A N 1
ATOM 1523 C CA . ASP A 1 189 ? 43.295 15.136 41.754 1.00 29.30 189 ASP A CA 1
ATOM 1524 C C . ASP A 1 189 ? 41.763 15.189 42.049 1.00 29.30 189 ASP A C 1
ATOM 1526 O O . ASP A 1 189 ? 41.017 15.958 41.439 1.00 29.30 189 ASP A O 1
ATOM 1530 N N . GLU A 1 190 ? 41.301 14.368 43.003 1.00 36.50 190 GLU A N 1
ATOM 1531 C CA . GLU A 1 190 ? 39.956 14.377 43.618 1.00 36.50 190 GLU A CA 1
ATOM 1532 C C . GLU A 1 190 ? 39.888 15.296 44.862 1.00 36.50 190 GLU A C 1
ATOM 1534 O O . GLU A 1 190 ? 40.877 15.405 45.582 1.00 36.50 190 GLU A O 1
ATOM 1539 N N . GLU A 1 191 ? 38.707 15.831 45.217 1.00 32.09 191 GLU A N 1
ATOM 1540 C CA . GLU A 1 191 ? 38.262 15.833 46.629 1.00 32.09 191 GLU A CA 1
ATOM 1541 C C . GLU A 1 191 ? 36.728 15.969 46.778 1.00 32.09 191 GLU A C 1
ATOM 1543 O O . GLU A 1 191 ? 36.043 16.575 45.954 1.00 32.09 191 GLU A O 1
ATOM 1548 N N . GLU A 1 192 ? 36.191 15.375 47.846 1.00 32.75 192 GLU A N 1
ATOM 1549 C CA . GLU A 1 192 ? 34.764 15.213 48.178 1.00 32.75 192 GLU A CA 1
ATOM 1550 C C . GLU A 1 192 ? 34.373 16.085 49.384 1.00 32.75 192 GLU A C 1
ATOM 1552 O O . GLU A 1 192 ? 35.143 16.132 50.348 1.00 32.75 192 GLU A O 1
ATOM 1557 N N . LYS A 1 193 ? 33.156 16.672 49.415 1.00 26.38 193 LYS A N 1
ATOM 1558 C CA . LYS A 1 193 ? 32.442 16.901 50.696 1.00 26.38 193 LYS A CA 1
ATOM 1559 C C . LYS A 1 193 ? 30.950 17.288 50.630 1.00 26.38 193 LYS A C 1
ATOM 1561 O O . LYS A 1 193 ? 30.596 18.423 50.331 1.00 26.38 193 LYS A O 1
ATOM 1566 N N . SER A 1 194 ? 30.120 16.350 51.096 1.00 26.33 194 SER A N 1
ATOM 1567 C CA . SER A 1 194 ? 29.021 16.485 52.084 1.00 26.33 194 SER A CA 1
ATOM 1568 C C . SER A 1 194 ? 28.048 17.684 52.059 1.00 26.33 194 SER A C 1
ATOM 1570 O O . SER A 1 194 ? 28.442 18.824 52.309 1.00 26.33 194 SER A O 1
ATOM 1572 N N . GLY A 1 195 ? 26.744 17.377 52.041 1.00 27.02 195 GLY A N 1
ATOM 1573 C CA . GLY A 1 195 ? 25.676 18.272 52.509 1.00 27.02 195 GLY A CA 1
ATOM 1574 C C . GLY A 1 195 ? 24.282 17.640 52.406 1.00 27.02 195 GLY A C 1
ATOM 1575 O O . GLY A 1 195 ? 23.730 17.571 51.312 1.00 27.02 195 GLY A O 1
ATOM 1576 N N . ASP A 1 196 ? 23.717 17.182 53.527 1.00 29.72 196 ASP A N 1
ATOM 1577 C CA . ASP A 1 196 ? 22.352 16.632 53.600 1.00 29.72 196 ASP A CA 1
ATOM 1578 C C . ASP A 1 196 ? 21.274 17.732 53.546 1.00 29.72 196 ASP A C 1
ATOM 1580 O O . ASP A 1 196 ? 21.470 18.800 54.129 1.00 29.72 196 ASP A O 1
ATOM 1584 N N . GLN A 1 197 ? 20.102 17.439 52.962 1.00 30.38 197 GLN A N 1
ATOM 1585 C CA . GLN A 1 197 ? 18.828 17.308 53.705 1.00 30.38 197 GLN A CA 1
ATOM 1586 C C . GLN A 1 197 ? 17.625 16.990 52.793 1.00 30.38 197 GLN A C 1
ATOM 1588 O O . GLN A 1 197 ? 17.680 17.134 51.571 1.00 30.38 197 GLN A O 1
ATOM 1593 N N . ASP A 1 198 ? 16.560 16.485 53.413 1.00 33.88 198 ASP A N 1
ATOM 1594 C CA . ASP A 1 198 ? 15.341 15.957 52.794 1.00 33.88 198 ASP A CA 1
ATOM 1595 C C . ASP A 1 198 ? 14.360 17.048 52.321 1.00 33.88 198 ASP A C 1
ATOM 1597 O O . ASP A 1 198 ? 14.251 18.094 52.954 1.00 33.88 198 ASP A O 1
ATOM 1601 N N . GLU A 1 199 ? 13.515 16.737 51.326 1.00 34.50 199 GLU A N 1
ATOM 1602 C CA . GLU A 1 199 ? 12.079 17.045 51.455 1.00 34.50 199 GLU A CA 1
ATOM 1603 C C 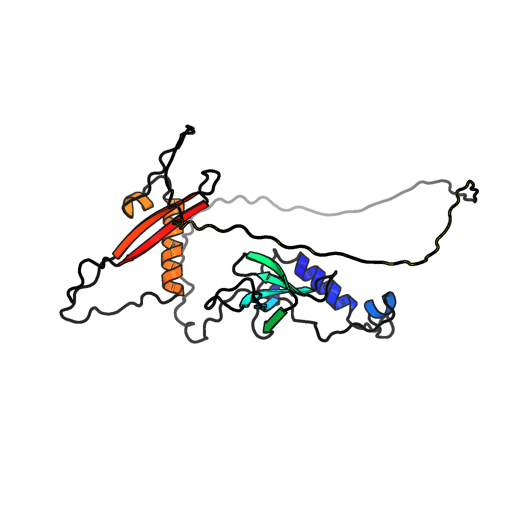. GLU A 1 199 ? 11.177 16.156 50.572 1.00 34.50 199 GLU A C 1
ATOM 1605 O O . GLU A 1 199 ? 11.526 15.755 49.459 1.00 34.50 199 GLU A O 1
ATOM 1610 N N . GLU A 1 200 ? 9.986 15.843 51.087 1.00 31.89 200 GLU A N 1
ATOM 1611 C CA . GLU A 1 200 ? 8.93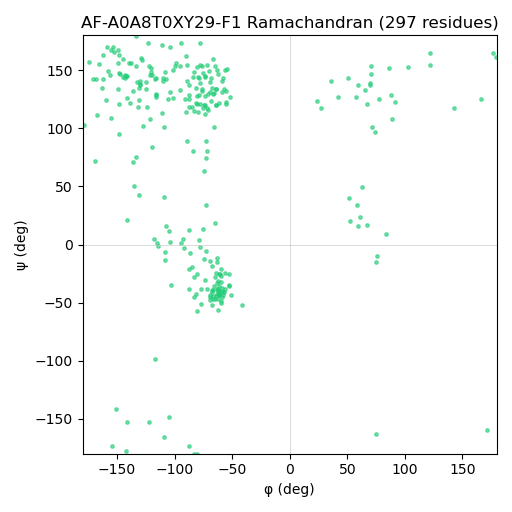8 15.065 50.420 1.00 31.89 200 GLU A CA 1
ATOM 1612 C C . GLU A 1 200 ? 8.035 15.995 49.592 1.00 31.89 200 GLU A C 1
ATOM 1614 O O . GLU A 1 200 ? 7.458 16.939 50.128 1.00 31.89 200 GLU A O 1
ATOM 1619 N N . SER A 1 201 ? 7.857 15.732 48.289 1.00 30.81 201 SER A N 1
ATOM 1620 C CA . SER A 1 201 ? 6.998 16.570 47.438 1.00 30.81 201 SER A CA 1
ATOM 1621 C C . SER A 1 201 ? 6.021 15.760 46.582 1.00 30.81 201 SER A C 1
ATOM 1623 O O . SER A 1 201 ? 6.404 14.956 45.729 1.00 30.81 201 SER A O 1
ATOM 1625 N N . THR A 1 202 ? 4.725 15.984 46.808 1.00 38.22 202 THR A N 1
ATOM 1626 C CA . THR A 1 202 ? 3.627 15.346 46.070 1.00 38.22 202 THR A CA 1
ATOM 1627 C C . THR A 1 202 ? 3.473 15.897 44.645 1.00 38.22 202 THR A C 1
ATOM 1629 O O . THR A 1 202 ? 3.612 17.104 44.442 1.00 38.22 202 THR A O 1
ATOM 1632 N N . PRO A 1 203 ? 3.094 15.067 43.652 1.00 35.62 203 PRO A N 1
ATOM 1633 C CA . PRO A 1 203 ? 2.918 15.520 42.274 1.00 35.62 203 PRO A CA 1
ATOM 1634 C C . PRO A 1 203 ? 1.708 16.470 42.148 1.00 35.62 203 PRO A C 1
ATOM 1636 O O . PRO A 1 203 ? 0.586 16.072 42.481 1.00 35.62 203 PRO A O 1
ATOM 1639 N N . PRO A 1 204 ? 1.881 17.707 41.642 1.00 35.53 204 PRO A N 1
ATOM 1640 C CA . PRO A 1 204 ? 0.801 18.684 41.594 1.00 35.53 204 PRO A CA 1
ATOM 1641 C C . PRO A 1 204 ? -0.227 18.343 40.510 1.00 35.53 204 PRO A C 1
ATOM 1643 O O . PRO A 1 204 ? 0.024 18.457 39.309 1.00 35.53 204 PRO A O 1
ATOM 1646 N N . VAL A 1 205 ? -1.437 17.989 40.942 1.00 40.34 205 VAL A N 1
ATOM 1647 C CA . VAL A 1 205 ? -2.625 18.026 40.084 1.00 40.34 205 VAL A CA 1
ATOM 1648 C C . VAL A 1 205 ? -3.009 19.479 39.811 1.00 40.34 205 VAL A C 1
ATOM 1650 O O . VAL A 1 205 ? -3.422 20.191 40.722 1.00 40.34 205 VAL A O 1
ATOM 1653 N N . PHE A 1 206 ? -2.934 19.919 38.552 1.00 28.28 206 PHE A N 1
ATOM 1654 C CA . PHE A 1 206 ? -3.566 21.175 38.148 1.00 28.28 206 PHE A CA 1
ATOM 1655 C C . PHE A 1 206 ? -4.261 21.077 36.788 1.00 28.28 206 PHE A C 1
ATOM 1657 O O . PHE A 1 206 ? -3.663 20.765 35.758 1.00 28.28 206 PHE A O 1
ATOM 1664 N N . TRP A 1 207 ? -5.558 21.371 36.802 1.00 27.00 207 TRP A N 1
ATOM 1665 C CA . TRP A 1 207 ? -6.415 21.576 35.637 1.00 27.00 207 TRP A CA 1
ATOM 1666 C C . TRP A 1 207 ? -7.232 22.853 35.901 1.00 27.00 207 TRP A C 1
ATOM 1668 O O . TRP A 1 207 ? -7.489 23.173 37.057 1.00 27.00 207 TRP A O 1
ATOM 1678 N N . CYS A 1 208 ? -7.665 23.541 34.839 1.00 31.89 208 CYS A N 1
ATOM 1679 C CA . CYS A 1 208 ? -8.511 24.755 34.850 1.00 31.89 208 CYS A CA 1
ATOM 1680 C C . CYS A 1 208 ? -7.885 26.111 35.272 1.00 31.89 208 CYS A C 1
ATOM 1682 O O . CYS A 1 208 ? -7.960 26.513 36.426 1.00 31.89 208 CYS A O 1
ATOM 1684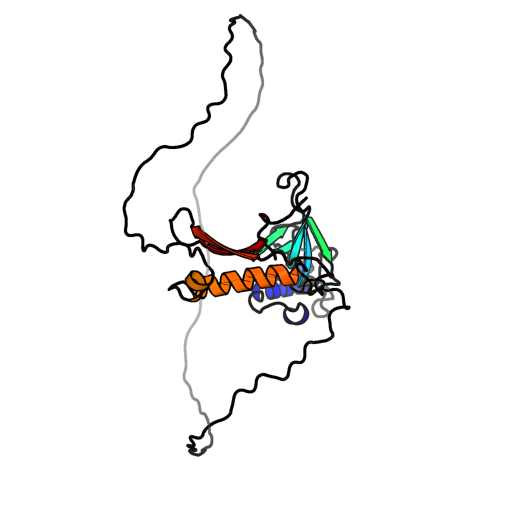 N N . ALA A 1 209 ? -7.483 26.905 34.269 1.00 28.92 209 ALA A N 1
ATOM 1685 C CA . ALA A 1 209 ? -7.912 28.303 34.037 1.00 28.92 209 ALA A CA 1
ATOM 1686 C C . ALA A 1 209 ? -7.619 28.636 32.548 1.00 28.92 209 ALA A C 1
ATOM 1688 O O . ALA A 1 209 ? -6.586 28.217 32.042 1.00 28.92 209 ALA A O 1
ATOM 1689 N N . SER A 1 210 ? -8.583 29.081 31.726 1.00 32.53 210 SER A N 1
ATOM 1690 C CA . SER A 1 210 ? -9.050 30.475 31.513 1.00 32.53 210 SER A CA 1
ATOM 1691 C C . SER A 1 210 ? -8.011 31.366 30.782 1.00 32.53 210 SER A C 1
ATOM 1693 O O . SER A 1 210 ? -6.834 31.273 31.095 1.00 32.53 210 SER A O 1
ATOM 1695 N N . ALA A 1 211 ? -8.336 32.229 29.804 1.00 32.12 211 ALA A N 1
ATOM 1696 C CA . ALA A 1 211 ? -9.644 32.731 29.354 1.00 32.12 211 ALA A CA 1
ATOM 1697 C C . ALA A 1 211 ? -9.708 33.059 27.836 1.00 32.12 211 ALA A C 1
ATOM 1699 O O . ALA A 1 211 ? -8.688 33.241 27.183 1.00 32.12 211 ALA A O 1
ATOM 1700 N N . ASN A 1 212 ? -10.942 33.178 27.330 1.00 38.75 212 ASN A N 1
ATOM 1701 C CA . ASN A 1 212 ? -11.438 33.968 26.186 1.00 38.75 212 ASN A CA 1
ATOM 1702 C C . ASN A 1 212 ? -10.516 34.327 24.995 1.00 38.75 212 ASN A C 1
ATOM 1704 O O . ASN A 1 212 ? -9.707 35.248 25.067 1.00 38.75 212 ASN A O 1
ATOM 1708 N N . ALA A 1 213 ? -10.892 33.815 23.819 1.00 32.91 213 ALA A N 1
ATOM 1709 C CA . ALA A 1 213 ? -10.955 34.608 22.587 1.00 32.91 213 ALA A CA 1
ATOM 1710 C C . ALA A 1 213 ? -12.376 34.467 22.008 1.00 32.91 213 ALA A C 1
ATOM 1712 O O . ALA A 1 213 ? -12.918 33.360 21.991 1.00 32.91 213 ALA A O 1
ATOM 1713 N N . VAL A 1 214 ? -13.004 35.572 21.594 1.00 42.88 214 VAL A N 1
ATOM 1714 C CA . VAL A 1 214 ? -14.390 35.584 21.092 1.00 42.88 214 VAL A CA 1
ATOM 1715 C C . VAL A 1 214 ? -14.381 35.876 19.599 1.00 42.88 214 VAL A C 1
ATOM 1717 O O . VAL A 1 214 ? -14.081 36.994 19.197 1.00 42.88 214 VAL A O 1
ATOM 1720 N N . GLU A 1 215 ? -14.773 34.896 18.790 1.00 36.88 215 GLU A N 1
ATOM 1721 C CA . GLU A 1 215 ? -15.105 35.115 17.383 1.00 36.88 215 GLU A CA 1
ATOM 1722 C C . GLU A 1 215 ? -16.264 34.197 16.955 1.00 36.88 215 GLU A C 1
ATOM 1724 O O . GLU A 1 215 ? -16.614 33.244 17.660 1.00 36.88 215 GLU A O 1
ATOM 1729 N N . ALA A 1 216 ? -16.945 34.551 15.863 1.00 40.59 216 ALA A N 1
ATOM 1730 C CA . ALA A 1 216 ? -18.327 34.144 15.608 1.00 40.59 216 ALA A CA 1
ATOM 1731 C C . ALA A 1 216 ? -18.509 32.627 15.397 1.00 40.59 216 ALA A C 1
ATOM 1733 O O . ALA A 1 216 ? -18.319 32.093 14.303 1.00 40.59 216 ALA A O 1
ATOM 1734 N N . THR A 1 217 ? -18.971 31.928 16.437 1.00 36.03 217 THR A N 1
ATOM 1735 C CA . THR A 1 217 ? -19.387 30.527 16.326 1.00 36.03 217 THR A CA 1
ATOM 1736 C C . THR A 1 217 ? -20.852 30.428 15.912 1.00 36.03 217 THR A C 1
ATOM 1738 O O . THR A 1 217 ? -21.759 30.834 16.633 1.00 36.03 217 THR A O 1
ATOM 1741 N N . VAL A 1 218 ? -21.098 29.821 14.749 1.00 45.25 218 VAL A N 1
ATOM 1742 C CA . VAL A 1 218 ? -22.414 29.249 14.439 1.00 45.25 218 VAL A CA 1
ATOM 1743 C C . VAL A 1 218 ? -22.658 28.116 15.440 1.00 45.25 218 VAL A C 1
ATOM 1745 O O . VAL A 1 218 ? -21.868 27.166 15.483 1.00 45.25 218 VAL A O 1
ATOM 1748 N N . ASP A 1 219 ? -23.723 28.204 16.245 1.00 49.91 219 ASP A N 1
ATOM 1749 C CA . ASP A 1 219 ? -24.060 27.178 17.244 1.00 49.91 219 ASP A CA 1
ATOM 1750 C C . ASP A 1 219 ? -24.592 25.898 16.579 1.00 49.91 219 ASP A C 1
ATOM 1752 O O . ASP A 1 219 ? -25.792 25.617 16.502 1.00 49.91 219 ASP A O 1
ATOM 1756 N N . LEU A 1 220 ? -23.653 25.091 16.088 1.00 59.59 220 LEU A N 1
ATOM 1757 C CA . LEU A 1 220 ? -23.875 23.737 15.591 1.00 59.59 220 LEU A CA 1
ATOM 1758 C C . LEU A 1 220 ? -24.089 22.779 16.777 1.00 59.59 220 LEU A C 1
ATOM 1760 O O . LEU A 1 220 ? -23.296 21.868 17.032 1.00 59.59 220 LEU A O 1
ATOM 1764 N N . SER A 1 221 ? -25.166 23.030 17.527 1.00 68.88 221 SER A N 1
ATOM 1765 C CA . SER A 1 221 ? -25.509 22.336 18.766 1.00 68.88 221 SER A CA 1
ATOM 1766 C C . SER A 1 221 ? -25.732 20.839 18.541 1.00 68.88 221 SER A C 1
ATOM 1768 O O . SER A 1 221 ? -26.614 20.412 17.785 1.00 68.88 221 SER A O 1
ATOM 1770 N N . GLU A 1 222 ? -24.953 20.016 19.248 1.00 81.25 222 GLU A N 1
ATOM 1771 C CA . GLU A 1 222 ? -24.956 18.564 19.066 1.00 81.25 222 GLU A CA 1
ATOM 1772 C C . GLU A 1 222 ? -26.372 17.973 19.241 1.00 81.25 222 GLU A C 1
ATOM 1774 O O . GLU A 1 222 ? -27.089 18.303 20.195 1.00 81.25 222 GLU A O 1
ATOM 1779 N N . PRO A 1 223 ? -26.837 17.114 18.317 1.00 85.56 223 PRO A N 1
ATOM 1780 C CA . PRO A 1 223 ? -28.187 16.588 18.382 1.00 85.56 223 PRO A CA 1
ATOM 1781 C C . PRO A 1 223 ? -28.304 15.527 19.480 1.00 85.56 223 PRO A C 1
ATOM 1783 O O . PRO A 1 223 ? -27.676 14.476 19.428 1.00 85.56 223 PRO A O 1
ATOM 1786 N N . THR A 1 224 ? -29.169 15.759 20.466 1.00 80.88 224 THR A N 1
ATOM 1787 C CA . THR A 1 224 ? -29.412 14.818 21.580 1.00 80.88 224 THR A CA 1
ATOM 1788 C C . THR A 1 224 ? -30.234 13.583 21.183 1.00 80.88 224 THR A C 1
ATOM 1790 O O . THR A 1 224 ? -30.317 12.618 21.954 1.00 80.88 224 THR A O 1
ATOM 1793 N N . THR A 1 225 ? -30.847 13.624 19.992 1.00 85.31 225 THR A N 1
ATOM 1794 C CA . THR A 1 225 ? -31.843 12.677 19.471 1.00 85.31 225 THR A CA 1
ATOM 1795 C C . THR A 1 225 ? -31.677 12.498 17.959 1.00 85.31 225 THR A C 1
ATOM 1797 O O . THR A 1 225 ? -31.393 13.458 17.245 1.00 85.31 225 THR A O 1
ATOM 1800 N N . PHE A 1 226 ? -31.911 11.277 17.461 1.00 86.75 226 PHE A N 1
ATOM 1801 C CA . PHE A 1 226 ? -31.794 10.900 16.043 1.00 86.75 226 PHE A CA 1
ATOM 1802 C C . PHE A 1 226 ? -32.564 11.833 15.093 1.00 86.75 226 PHE A C 1
ATOM 1804 O O . PHE A 1 226 ? -32.001 12.270 14.100 1.00 86.75 226 PHE A O 1
ATOM 1811 N N . GLN A 1 227 ? -33.802 12.217 15.423 1.00 84.56 227 GLN A N 1
ATOM 1812 C CA . GLN A 1 227 ? -34.598 13.136 14.596 1.00 84.56 227 GLN A CA 1
ATOM 1813 C C . GLN A 1 227 ? -33.944 14.525 14.450 1.00 84.56 227 GLN A C 1
ATOM 1815 O O . GLN A 1 227 ? -33.854 15.025 13.333 1.00 84.56 227 GLN A O 1
ATOM 1820 N N . LYS A 1 228 ? -33.387 15.116 15.526 1.00 85.25 228 LYS A N 1
ATOM 1821 C CA . LYS A 1 228 ? -32.630 16.386 15.433 1.00 85.25 228 LYS A CA 1
ATOM 1822 C C . LYS A 1 228 ? -31.366 16.227 14.570 1.00 85.25 228 LYS A C 1
ATOM 1824 O O . LYS A 1 228 ? -30.993 17.154 13.862 1.00 85.25 228 LYS A O 1
ATOM 1829 N N . ALA A 1 229 ? -30.727 15.055 14.591 1.00 86.81 229 ALA A N 1
ATOM 1830 C CA . ALA A 1 229 ? -29.562 14.767 13.750 1.00 86.81 229 ALA A CA 1
ATOM 1831 C C . ALA A 1 229 ? -29.931 14.588 12.265 1.00 86.81 229 ALA A C 1
ATOM 1833 O O . ALA A 1 229 ? -29.190 15.016 11.388 1.00 86.81 229 ALA A O 1
ATOM 1834 N N . VAL A 1 230 ? -31.071 13.953 11.982 1.00 87.31 230 VAL A N 1
ATOM 1835 C CA . VAL A 1 230 ? -31.502 13.562 10.630 1.00 87.31 230 VAL A CA 1
ATOM 1836 C C . VAL A 1 230 ? -32.277 14.664 9.905 1.00 87.31 230 VAL A C 1
ATOM 1838 O O . VAL A 1 230 ? -32.281 14.638 8.677 1.00 87.31 230 VAL A O 1
ATOM 1841 N N . ASN A 1 231 ? -32.848 15.632 10.633 1.00 83.69 231 ASN A N 1
ATOM 1842 C CA . ASN A 1 231 ? -33.620 16.762 10.091 1.00 83.69 231 ASN A CA 1
ATOM 1843 C C . ASN A 1 231 ? -32.953 18.139 10.325 1.00 83.69 231 ASN A C 1
ATOM 1845 O O . ASN A 1 231 ? -33.516 19.160 9.943 1.00 83.69 231 ASN A O 1
ATOM 1849 N N . GLY A 1 232 ? -31.797 18.196 10.999 1.00 84.44 232 GLY A N 1
ATOM 1850 C CA . GLY A 1 232 ? -31.050 19.442 11.230 1.00 84.44 232 GLY A CA 1
ATOM 1851 C C . GLY A 1 232 ? -30.245 19.906 10.003 1.00 84.44 232 GLY A C 1
ATOM 1852 O O . GLY A 1 232 ? -30.121 19.150 9.041 1.00 84.44 232 GLY A O 1
ATOM 1853 N N . PRO A 1 233 ? -29.626 21.104 10.030 1.00 84.44 233 PRO A N 1
ATOM 1854 C CA . PRO A 1 233 ? -28.831 21.614 8.903 1.00 84.44 233 PRO A CA 1
ATOM 1855 C C . PRO A 1 233 ? -27.686 20.659 8.521 1.00 84.44 233 PRO A C 1
ATOM 1857 O O . PRO A 1 233 ? -27.491 20.336 7.353 1.00 84.44 233 PRO A O 1
ATOM 1860 N N . ASP A 1 234 ? -27.016 20.084 9.523 1.00 86.94 234 ASP A N 1
ATOM 1861 C CA . ASP A 1 234 ? -25.939 19.100 9.357 1.00 86.94 234 ASP A CA 1
ATOM 1862 C C . ASP A 1 234 ? -26.414 17.684 8.970 1.00 86.94 234 ASP A C 1
ATOM 1864 O O . ASP A 1 234 ? -25.639 16.725 9.050 1.00 86.94 234 ASP A O 1
ATOM 1868 N N . GLN A 1 235 ? -27.674 17.503 8.552 1.00 87.31 235 GLN A N 1
ATOM 1869 C CA . GLN A 1 235 ? -28.259 16.181 8.293 1.00 87.31 235 GLN A CA 1
ATOM 1870 C C . GLN A 1 235 ? -27.433 15.306 7.346 1.00 87.31 235 GLN A C 1
ATOM 1872 O O . GLN A 1 235 ? -27.366 14.095 7.544 1.00 87.31 235 GLN A O 1
ATOM 1877 N N . VAL A 1 236 ? -26.763 15.883 6.344 1.00 90.69 236 VAL A N 1
ATOM 1878 C CA . VAL A 1 236 ? -25.916 15.131 5.403 1.00 90.69 236 VAL A CA 1
ATOM 1879 C C . VAL A 1 236 ? -24.729 14.495 6.136 1.00 90.69 236 VAL A C 1
ATOM 1881 O O . VAL A 1 236 ? -24.444 13.306 5.964 1.00 90.69 236 VAL A O 1
ATOM 1884 N N . HIS A 1 237 ? -24.080 15.258 7.017 1.00 92.25 237 HIS A N 1
ATOM 1885 C CA . HIS A 1 237 ? -22.952 14.802 7.820 1.00 92.25 237 HIS A CA 1
ATOM 1886 C C . HIS A 1 237 ? -23.376 13.776 8.876 1.00 92.25 237 HIS A C 1
ATOM 1888 O O . HIS A 1 237 ? -22.732 12.731 9.016 1.00 92.25 237 HIS A O 1
ATOM 1894 N N . TRP A 1 238 ? -24.495 14.015 9.566 1.00 93.69 238 TRP A N 1
ATOM 1895 C CA . TRP A 1 238 ? -25.024 13.072 10.551 1.00 93.69 238 TRP A CA 1
ATOM 1896 C C . TRP A 1 238 ? -25.511 11.767 9.914 1.00 93.69 238 TRP A C 1
ATOM 1898 O O . TRP A 1 238 ? -25.140 10.699 10.398 1.00 93.69 238 TRP A O 1
ATOM 1908 N N . ARG A 1 239 ? -26.248 11.809 8.794 1.00 92.38 239 ARG A N 1
ATOM 1909 C CA . ARG A 1 239 ? -26.664 10.608 8.038 1.00 92.38 239 ARG A CA 1
ATOM 1910 C C . ARG A 1 239 ? -25.449 9.804 7.550 1.00 92.38 239 ARG A C 1
ATOM 1912 O O . ARG A 1 239 ? -25.454 8.577 7.655 1.00 92.38 239 ARG A O 1
ATOM 1919 N N . LYS A 1 240 ? -24.377 10.470 7.095 1.00 92.88 240 LYS A N 1
ATOM 1920 C CA . LYS A 1 240 ? -23.102 9.821 6.722 1.00 92.88 240 LYS A CA 1
ATOM 1921 C C . LYS A 1 240 ? -22.429 9.141 7.923 1.00 92.88 240 LYS A C 1
ATOM 1923 O O . LYS A 1 240 ? -21.976 8.006 7.794 1.00 92.88 240 LYS A O 1
ATOM 1928 N N . ALA A 1 241 ? -22.406 9.790 9.088 1.00 93.19 241 ALA A N 1
ATOM 1929 C CA . ALA A 1 241 ? -21.855 9.220 10.320 1.00 93.19 241 ALA A CA 1
ATOM 1930 C C . ALA A 1 241 ? -22.685 8.034 10.857 1.00 93.19 241 ALA A C 1
ATOM 1932 O O . ALA A 1 241 ? -22.112 7.029 11.268 1.00 93.19 241 ALA A O 1
ATOM 1933 N N . ILE A 1 242 ? -24.020 8.124 10.803 1.00 94.50 242 ILE A N 1
ATOM 1934 C CA . ILE A 1 242 ? -24.960 7.049 11.168 1.00 94.50 242 ILE A CA 1
ATOM 1935 C C . ILE A 1 242 ? -24.731 5.813 10.292 1.00 94.50 242 ILE A C 1
ATOM 1937 O O . ILE A 1 242 ? -24.557 4.716 10.818 1.00 94.50 242 ILE A O 1
ATOM 1941 N N . ARG A 1 243 ? -24.680 5.989 8.963 1.00 93.75 243 ARG A N 1
ATOM 1942 C CA . ARG A 1 243 ? -24.457 4.882 8.019 1.00 93.75 243 ARG A CA 1
ATOM 1943 C C . ARG A 1 243 ? -23.100 4.210 8.243 1.00 93.75 243 ARG A C 1
ATOM 1945 O O . ARG A 1 243 ? -23.031 2.989 8.227 1.00 93.75 243 ARG A O 1
ATOM 1952 N N . ALA A 1 244 ? -22.046 4.989 8.496 1.00 91.75 244 ALA A N 1
ATOM 1953 C CA . ALA A 1 244 ? -20.711 4.454 8.767 1.00 91.75 244 ALA A CA 1
ATOM 1954 C C . ALA A 1 244 ? -20.630 3.646 10.079 1.00 91.75 244 ALA A C 1
ATOM 1956 O O . ALA A 1 244 ? -19.914 2.648 10.127 1.00 91.75 244 ALA A O 1
ATOM 1957 N N . GLU A 1 245 ? -21.365 4.040 11.125 1.00 94.19 245 GLU A N 1
ATOM 1958 C CA . GLU A 1 245 ? -21.455 3.261 12.370 1.00 94.19 245 GLU A CA 1
ATOM 1959 C C . GLU A 1 245 ? -22.228 1.950 12.149 1.00 94.19 245 GLU A C 1
ATOM 1961 O O . GLU A 1 245 ? -21.729 0.888 12.517 1.00 94.19 245 GLU A O 1
ATOM 1966 N N . LEU A 1 246 ? -23.400 1.999 11.497 1.00 92.94 246 LEU A N 1
ATOM 1967 C CA . LEU A 1 246 ? -24.192 0.797 11.188 1.00 92.94 246 LEU A CA 1
ATOM 1968 C C . LEU A 1 246 ? -23.404 -0.198 10.330 1.00 92.94 246 LEU A C 1
ATOM 1970 O O . LEU A 1 246 ? -23.371 -1.386 10.644 1.00 92.94 246 LEU A O 1
ATOM 1974 N N . GLU A 1 247 ? -22.718 0.285 9.295 1.00 92.12 247 GLU A N 1
ATOM 1975 C CA . GLU A 1 247 ? -21.899 -0.560 8.426 1.00 92.12 247 GLU A CA 1
ATOM 1976 C C . GLU A 1 247 ? -20.685 -1.132 9.174 1.00 92.12 247 GLU A C 1
ATOM 1978 O O . GLU A 1 247 ? -20.389 -2.318 9.053 1.00 92.12 247 GLU A O 1
ATOM 1983 N N . SER A 1 248 ? -20.038 -0.351 10.049 1.00 92.38 248 SER A N 1
ATOM 1984 C CA . SER A 1 248 ? -18.991 -0.882 10.932 1.00 92.38 248 SER A CA 1
ATOM 1985 C C . SER A 1 248 ? -19.523 -1.912 11.936 1.00 92.38 248 SER A C 1
ATOM 1987 O O . SER A 1 248 ? -18.746 -2.753 12.381 1.00 92.38 248 SER A O 1
ATOM 1989 N N . MET A 1 249 ? -20.792 -1.854 12.345 1.00 91.12 249 MET A N 1
ATOM 1990 C CA . MET A 1 249 ? -21.403 -2.869 13.212 1.00 91.12 249 MET A CA 1
ATOM 1991 C C . MET A 1 249 ? -21.757 -4.141 12.431 1.00 91.12 249 MET A C 1
ATOM 1993 O O . MET A 1 249 ? -21.523 -5.238 12.943 1.00 91.12 249 MET A O 1
ATOM 1997 N N . ARG A 1 250 ? -22.238 -3.996 11.187 1.00 88.19 250 ARG A N 1
ATOM 1998 C CA . ARG A 1 250 ? -22.524 -5.093 10.248 1.00 88.19 250 ARG A CA 1
ATOM 1999 C C . ARG A 1 250 ? -21.254 -5.874 9.902 1.00 88.19 250 ARG A C 1
ATOM 2001 O O . ARG A 1 250 ? -21.174 -7.059 10.199 1.00 88.19 250 ARG A O 1
ATOM 2008 N N . LEU A 1 251 ? -20.222 -5.188 9.401 1.00 87.56 251 LEU A N 1
ATOM 2009 C CA . LEU A 1 251 ? -18.927 -5.773 9.008 1.00 87.56 251 LEU A CA 1
ATOM 2010 C C . LEU A 1 251 ? -18.137 -6.411 10.166 1.00 87.56 251 LEU A C 1
ATOM 2012 O O . LEU A 1 251 ? -17.176 -7.136 9.931 1.00 87.56 251 LEU A O 1
ATOM 2016 N N . ARG A 1 252 ? -18.503 -6.120 11.420 1.00 90.88 252 ARG A N 1
ATOM 2017 C CA . ARG A 1 252 ? -17.901 -6.709 12.630 1.00 90.88 252 ARG A CA 1
ATOM 2018 C C . ARG A 1 252 ? -18.782 -7.783 13.283 1.00 90.88 252 ARG A C 1
ATOM 2020 O O . ARG A 1 252 ? -18.424 -8.261 14.354 1.00 90.88 252 ARG A O 1
ATOM 2027 N N . GLY A 1 253 ? -19.943 -8.111 12.706 1.00 89.06 253 GLY A N 1
ATOM 2028 C CA . GLY A 1 253 ? -20.881 -9.094 13.263 1.00 89.06 253 GLY A CA 1
ATOM 2029 C C . GLY A 1 253 ? -21.436 -8.739 14.651 1.00 89.06 253 GLY A C 1
ATOM 2030 O O . GLY A 1 253 ? -21.826 -9.636 15.395 1.00 89.06 253 GLY A O 1
ATOM 2031 N N . VAL A 1 254 ? -21.456 -7.449 15.028 1.00 88.38 254 VAL A N 1
ATOM 2032 C CA . VAL A 1 254 ? -21.773 -6.989 16.404 1.00 88.38 254 VAL A CA 1
ATOM 2033 C C . VAL A 1 254 ? -23.194 -7.365 16.824 1.00 88.38 254 VAL A C 1
ATOM 2035 O O . VAL A 1 254 ? -23.450 -7.626 17.998 1.00 88.38 254 VAL A O 1
ATOM 2038 N N . PHE A 1 255 ? -24.114 -7.411 15.861 1.00 82.88 255 PHE A N 1
ATOM 2039 C CA . PHE A 1 255 ? -25.484 -7.860 16.054 1.00 82.88 255 PHE A CA 1
ATOM 2040 C C . PHE A 1 255 ? -25.841 -8.885 14.979 1.00 82.88 255 PHE A C 1
ATOM 2042 O O . PHE A 1 255 ? -25.497 -8.712 13.811 1.00 82.88 255 PHE A O 1
ATOM 2049 N N . ARG A 1 256 ? -26.586 -9.920 15.371 1.00 85.19 256 ARG A N 1
ATOM 2050 C CA . ARG A 1 256 ? -27.277 -10.844 14.464 1.00 85.19 256 ARG A CA 1
ATOM 2051 C C . ARG A 1 256 ? -28.768 -10.810 14.786 1.00 85.19 256 ARG A C 1
ATOM 2053 O O . ARG A 1 256 ? -29.138 -10.624 15.946 1.00 85.19 256 ARG A O 1
ATOM 2060 N N . ALA A 1 257 ? -29.616 -10.955 13.772 1.00 84.69 257 ALA A N 1
ATOM 2061 C CA . ALA A 1 257 ? -31.055 -11.053 13.982 1.00 84.69 257 ALA A CA 1
ATOM 2062 C C . ALA A 1 257 ? -31.374 -12.351 14.742 1.00 84.69 257 ALA A C 1
ATOM 2064 O O . ALA A 1 257 ? -30.896 -13.422 14.377 1.00 84.69 257 ALA A O 1
ATOM 2065 N N . ALA A 1 258 ? -32.166 -12.253 15.807 1.00 85.25 258 ALA A N 1
ATOM 2066 C CA . ALA A 1 258 ? -32.541 -13.385 16.646 1.00 85.25 258 ALA A CA 1
ATOM 2067 C C . ALA A 1 258 ? -33.991 -13.236 17.117 1.00 85.25 258 ALA A C 1
ATOM 2069 O O . ALA A 1 258 ? -34.461 -12.124 17.371 1.00 85.25 258 ALA A O 1
ATOM 2070 N N . LYS A 1 259 ? -34.699 -14.361 17.261 1.00 88.38 259 LYS A N 1
ATOM 2071 C CA . LYS A 1 259 ? -36.018 -14.382 17.905 1.00 88.38 259 LYS A CA 1
ATOM 2072 C C . LYS A 1 259 ? -35.832 -14.104 19.398 1.00 88.38 259 LYS A C 1
ATOM 2074 O O . LYS A 1 259 ? -34.987 -14.729 20.033 1.00 88.38 259 LYS A O 1
ATOM 2079 N N . LEU A 1 260 ? -36.613 -13.176 19.953 1.00 88.06 260 LEU A N 1
ATOM 2080 C CA . LEU A 1 260 ? -36.605 -12.890 21.389 1.00 88.06 260 LEU A CA 1
ATOM 2081 C C . LEU A 1 260 ? -37.085 -14.149 22.144 1.00 88.06 260 LEU A C 1
ATOM 2083 O O . LEU A 1 260 ? -38.203 -14.596 21.878 1.00 88.06 260 LEU A O 1
ATOM 2087 N N . PRO A 1 261 ? -36.278 -14.752 23.039 1.00 88.44 261 PRO A N 1
ATOM 2088 C CA . PRO A 1 261 ? -36.700 -15.926 23.799 1.00 88.44 261 PRO A CA 1
ATOM 2089 C C . PRO A 1 261 ? -37.895 -15.605 24.704 1.00 88.44 261 PRO A C 1
ATOM 2091 O O . PRO A 1 261 ? -38.032 -14.491 25.218 1.00 88.44 261 PRO A O 1
ATOM 2094 N N . ASN A 1 262 ? -38.769 -16.597 24.890 1.00 87.75 262 ASN A N 1
ATOM 2095 C CA . ASN A 1 262 ? -40.042 -16.411 25.581 1.00 87.75 262 ASN A CA 1
ATOM 2096 C C . ASN A 1 262 ? -39.843 -15.901 27.024 1.00 87.75 262 ASN A C 1
ATOM 2098 O O . ASN A 1 262 ? -38.911 -16.308 27.715 1.00 87.75 262 ASN A O 1
ATOM 2102 N N . GLY A 1 263 ? -40.709 -14.987 27.463 1.00 86.44 263 GLY A N 1
ATOM 2103 C CA . GLY A 1 263 ? -40.636 -14.337 28.777 1.00 86.44 263 GLY A CA 1
ATOM 2104 C C . GLY A 1 263 ? -39.570 -13.239 28.938 1.00 86.44 263 GLY A C 1
ATOM 2105 O O . GLY A 1 263 ? -39.608 -12.521 29.936 1.00 86.44 263 GLY A O 1
ATOM 2106 N N . GLN A 1 264 ? -38.644 -13.049 27.989 1.00 83.06 264 GLN A N 1
ATOM 2107 C CA . GLN A 1 264 ? -37.612 -12.005 28.087 1.00 83.06 264 GLN A CA 1
ATOM 2108 C C . GLN A 1 264 ? -38.047 -10.661 27.478 1.00 83.06 264 GLN A C 1
ATOM 2110 O O . GLN A 1 264 ? -38.981 -10.574 26.683 1.00 83.06 264 GLN A O 1
ATOM 2115 N N . ARG A 1 265 ? -37.346 -9.577 27.845 1.00 84.12 265 ARG A N 1
ATOM 2116 C CA . ARG A 1 265 ? -37.596 -8.209 27.356 1.00 84.12 265 ARG A CA 1
ATOM 2117 C C . ARG A 1 265 ? -36.399 -7.701 26.557 1.00 84.12 265 ARG A C 1
ATOM 2119 O O . ARG A 1 265 ? -35.282 -7.685 27.063 1.00 84.12 265 ARG A O 1
ATOM 2126 N N . ALA A 1 266 ? -36.633 -7.232 25.332 1.00 84.50 266 ALA A N 1
ATOM 2127 C CA . ALA A 1 266 ? -35.578 -6.676 24.486 1.00 84.50 266 ALA A CA 1
ATOM 2128 C C . ALA A 1 266 ? -34.964 -5.392 25.084 1.00 84.50 266 ALA A C 1
ATOM 2130 O O . ALA A 1 266 ? -35.680 -4.472 25.492 1.00 84.50 266 ALA A O 1
ATOM 2131 N N . ILE A 1 267 ? -33.629 -5.298 25.084 1.00 85.31 267 ILE A N 1
ATOM 2132 C CA . ILE A 1 267 ? -32.901 -4.096 25.512 1.00 85.31 267 ILE A CA 1
ATOM 2133 C C . ILE A 1 267 ? -32.912 -3.071 24.371 1.00 85.31 267 ILE A C 1
ATOM 2135 O O . ILE A 1 267 ? -32.314 -3.279 23.318 1.00 85.31 267 ILE A O 1
ATOM 2139 N N . GLY A 1 268 ? -33.583 -1.937 24.580 1.00 87.31 268 GLY A N 1
ATOM 2140 C CA . GLY A 1 268 ? -33.635 -0.858 23.591 1.00 87.31 268 GLY A CA 1
ATOM 2141 C C . GLY A 1 268 ? -32.307 -0.104 23.444 1.00 87.31 268 GLY A C 1
ATOM 2142 O O . GLY A 1 268 ? -31.524 0.003 24.387 1.00 87.31 268 GLY A O 1
ATOM 2143 N N . THR A 1 269 ? -32.079 0.504 22.282 1.00 90.94 269 THR A N 1
ATOM 2144 C CA . THR A 1 269 ? -30.865 1.281 21.970 1.00 90.94 269 THR A CA 1
ATOM 2145 C C . THR A 1 269 ? -31.099 2.803 22.014 1.00 90.94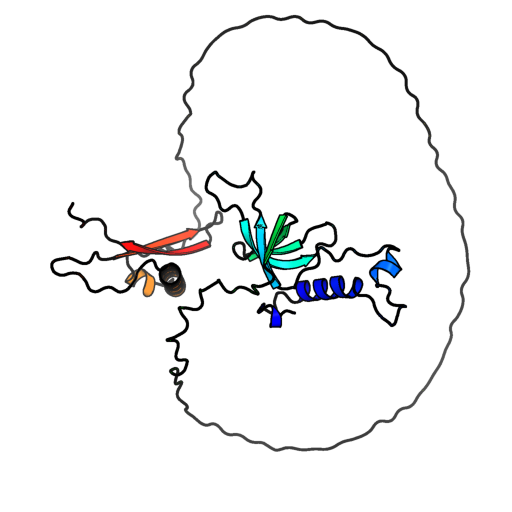 269 THR A C 1
ATOM 2147 O O . THR A 1 269 ? -32.235 3.281 22.144 1.00 90.94 269 THR A O 1
ATOM 2150 N N . LYS A 1 270 ? -30.016 3.588 21.952 1.00 91.06 270 LYS A N 1
ATOM 2151 C CA . LYS A 1 270 ? -29.987 5.048 21.747 1.00 91.06 270 LYS A CA 1
ATOM 2152 C C . LYS A 1 270 ? -28.808 5.430 20.841 1.00 91.06 270 LYS A C 1
ATOM 2154 O O . LYS A 1 270 ? -27.728 4.856 20.947 1.00 91.06 270 LYS A O 1
ATOM 2159 N N . TRP A 1 271 ? -29.011 6.452 20.010 1.00 93.75 271 TRP A N 1
ATOM 2160 C CA . TRP A 1 271 ? -27.940 7.147 19.297 1.00 93.75 271 TRP A CA 1
ATOM 2161 C C . TRP A 1 271 ? -27.250 8.199 20.175 1.00 93.75 271 TRP A C 1
ATOM 2163 O O . TRP A 1 271 ? -27.915 9.001 20.836 1.00 93.75 271 TRP A O 1
ATOM 2173 N N . VAL A 1 272 ? -25.919 8.217 20.142 1.00 93.06 272 VAL A N 1
ATOM 2174 C CA . VAL A 1 272 ? -25.061 9.241 20.754 1.00 93.06 272 VAL A CA 1
ATOM 2175 C C . VAL A 1 272 ? -24.300 9.953 19.642 1.00 93.06 272 VAL A C 1
ATOM 2177 O O . VAL A 1 272 ? -23.664 9.306 18.813 1.00 93.06 272 VAL A O 1
ATOM 2180 N N . PHE A 1 273 ? -24.354 11.281 19.629 1.00 92.75 273 PHE A N 1
ATOM 2181 C CA . PHE A 1 273 ? -23.732 12.119 18.608 1.00 92.75 273 PHE A CA 1
ATOM 2182 C C . PHE A 1 273 ? -22.644 12.996 19.230 1.00 92.75 273 PHE A C 1
ATOM 2184 O O . PHE A 1 273 ? -22.786 13.446 20.365 1.00 92.75 273 PHE A O 1
ATOM 2191 N N . LYS A 1 274 ? -21.547 13.212 18.500 1.00 92.44 274 LYS A N 1
ATOM 2192 C CA . LYS A 1 274 ? -20.452 14.101 18.899 1.00 92.44 274 LYS A CA 1
ATOM 2193 C C . LYS A 1 274 ? -19.786 14.715 17.670 1.00 92.44 274 LYS A C 1
ATOM 2195 O O . LYS A 1 274 ? -19.463 13.994 16.723 1.00 92.44 274 LYS A O 1
ATOM 2200 N N . ILE A 1 275 ? -19.545 16.020 17.691 1.00 92.25 275 ILE A N 1
ATOM 2201 C CA . ILE A 1 275 ? -18.681 16.702 16.727 1.00 92.25 275 ILE A CA 1
ATOM 2202 C C . ILE A 1 275 ? -17.248 16.631 17.262 1.00 92.25 275 ILE A C 1
ATOM 2204 O O . ILE A 1 275 ? -16.973 16.970 18.415 1.00 92.25 275 ILE A O 1
ATOM 2208 N N . LYS A 1 276 ? -16.316 16.172 16.428 1.00 89.38 276 LYS A N 1
ATOM 2209 C CA . LYS A 1 276 ? -14.881 16.330 16.656 1.00 89.38 276 LYS A CA 1
ATOM 2210 C C . LYS A 1 276 ? -14.386 17.558 15.905 1.00 89.38 276 LYS A C 1
ATOM 2212 O O . LYS A 1 276 ? -14.723 17.744 14.737 1.00 89.38 276 LYS A O 1
ATOM 2217 N N . ARG A 1 277 ? -13.611 18.389 16.598 1.00 91.56 277 ARG A N 1
ATOM 2218 C CA . ARG A 1 277 ? -12.979 19.612 16.096 1.00 91.56 277 ARG A CA 1
ATOM 2219 C C . ARG A 1 277 ? -11.466 19.486 16.249 1.00 91.56 277 ARG A C 1
ATOM 2221 O O . ARG A 1 277 ? -11.020 18.818 17.185 1.00 91.56 277 ARG A O 1
ATOM 2228 N N . LYS A 1 278 ? -10.701 20.108 15.352 1.00 89.06 278 LYS A N 1
ATOM 2229 C CA . LYS A 1 278 ? -9.237 20.193 15.474 1.00 89.06 278 LYS A CA 1
ATOM 2230 C C . LYS A 1 278 ? -8.844 21.358 16.395 1.00 89.06 278 LYS A C 1
ATOM 2232 O O . LYS A 1 278 ? -9.703 22.094 16.877 1.00 89.06 278 LYS A O 1
ATOM 2237 N N . ALA A 1 279 ? -7.538 21.551 16.594 1.00 85.50 279 ALA A N 1
ATOM 2238 C CA . ALA A 1 279 ? -6.985 22.685 17.341 1.00 85.50 279 ALA A CA 1
ATOM 2239 C C . ALA A 1 279 ? -7.318 24.060 16.718 1.00 85.50 279 ALA A C 1
ATOM 2241 O O . ALA A 1 279 ? -7.400 25.046 17.436 1.00 85.50 279 ALA A O 1
ATOM 2242 N N . ASP A 1 280 ? -7.575 24.110 15.406 1.00 83.81 280 ASP A N 1
ATOM 2243 C CA . ASP A 1 280 ? -8.027 25.299 14.662 1.00 83.81 280 ASP A CA 1
ATOM 2244 C C . ASP A 1 280 ? -9.539 25.606 14.829 1.00 83.81 280 ASP A C 1
ATOM 2246 O O . ASP A 1 280 ? -10.080 26.475 14.151 1.00 83.81 280 ASP A O 1
ATOM 2250 N N . GLY A 1 281 ? -10.261 24.853 15.671 1.00 79.44 281 GLY A N 1
ATOM 2251 C CA . GLY A 1 281 ? -11.712 24.976 15.876 1.00 79.44 281 GLY A CA 1
ATOM 2252 C C . GLY A 1 281 ? -12.590 24.414 14.744 1.00 79.44 281 GLY A C 1
ATOM 2253 O O . GLY A 1 281 ? -13.788 24.168 14.964 1.00 79.44 281 GLY A O 1
ATOM 2254 N N . SER A 1 282 ? -12.018 24.145 13.565 1.00 83.19 282 SER A N 1
ATOM 2255 C CA . SER A 1 282 ? -12.713 23.558 12.414 1.00 83.19 282 SER A CA 1
ATOM 2256 C C . SER A 1 282 ? -13.189 22.139 12.715 1.00 83.19 282 SER A C 1
ATOM 2258 O O . SER A 1 282 ? -12.628 21.425 13.553 1.00 83.19 282 SER A O 1
ATOM 2260 N N . ILE A 1 283 ? -14.248 21.708 12.031 1.00 88.44 283 ILE A N 1
ATOM 2261 C CA . ILE A 1 283 ? -14.808 20.373 12.231 1.00 88.44 283 ILE A CA 1
ATOM 2262 C C . ILE A 1 283 ? -13.905 19.334 11.561 1.00 88.44 283 ILE A C 1
ATOM 2264 O O . ILE A 1 283 ? -13.733 19.312 10.346 1.00 88.44 283 ILE A O 1
ATOM 2268 N N . GLU A 1 284 ? -13.351 18.445 12.380 1.00 86.81 284 GLU A N 1
ATOM 2269 C CA . GLU A 1 284 ? -12.578 17.283 11.952 1.00 86.81 284 GLU A CA 1
ATOM 2270 C C . GLU A 1 284 ? -13.515 16.181 11.441 1.00 86.81 284 GLU A C 1
ATOM 2272 O O . GLU A 1 284 ? -13.322 15.633 10.355 1.00 86.81 284 GLU A O 1
ATOM 2277 N N . LYS A 1 285 ? -14.530 15.821 12.244 1.00 90.25 285 LYS A N 1
ATOM 2278 C CA . LYS A 1 285 ? -15.401 14.674 11.961 1.00 90.25 285 LYS A CA 1
ATOM 2279 C C . LYS A 1 285 ? -16.700 14.692 12.762 1.00 90.25 285 LYS A C 1
ATOM 2281 O O . LYS A 1 285 ? -16.698 14.811 13.984 1.00 90.25 285 LYS A O 1
ATOM 2286 N N . TYR A 1 286 ? -17.810 14.423 12.085 1.00 92.69 286 TYR A N 1
ATOM 2287 C CA . TYR A 1 2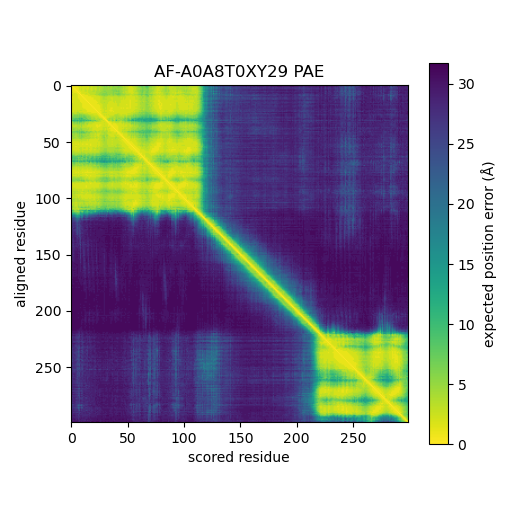86 ? -19.072 14.058 12.727 1.00 92.69 286 TYR A CA 1
ATOM 2288 C C . TYR A 1 286 ? -19.031 12.586 13.149 1.00 92.69 286 TYR A C 1
ATOM 2290 O O . TYR A 1 286 ? -18.707 11.713 12.338 1.00 92.69 286 TYR A O 1
ATOM 2298 N N . LYS A 1 287 ? -19.347 12.292 14.415 1.00 92.88 287 LYS A N 1
ATOM 2299 C CA . LYS A 1 287 ? -19.339 10.932 14.967 1.00 92.88 287 LYS A CA 1
ATOM 2300 C C . LYS A 1 287 ? -20.693 10.579 15.573 1.00 92.88 287 LYS A C 1
ATOM 2302 O O . LYS A 1 287 ? -21.129 11.200 16.537 1.00 92.88 287 LYS A O 1
ATOM 2307 N N . ALA A 1 288 ? -21.326 9.549 15.025 1.00 95.62 288 ALA A N 1
ATOM 2308 C CA . ALA A 1 288 ? -22.463 8.872 15.633 1.00 95.62 288 ALA A CA 1
ATOM 2309 C C . ALA A 1 288 ? -21.976 7.595 16.340 1.00 95.62 288 ALA A C 1
ATOM 2311 O O . ALA A 1 288 ? -20.924 7.062 15.986 1.00 95.62 288 ALA A O 1
ATOM 2312 N N . ARG A 1 289 ? -22.731 7.119 17.331 1.00 93.31 289 ARG A N 1
ATOM 2313 C CA . ARG A 1 289 ? -22.614 5.782 17.925 1.00 93.31 289 ARG A CA 1
ATOM 2314 C C . ARG A 1 289 ? -23.981 5.220 18.280 1.00 93.31 289 ARG A C 1
ATOM 2316 O O . ARG A 1 289 ? -24.818 5.970 18.787 1.00 93.31 289 ARG A O 1
ATOM 2323 N N . LEU A 1 290 ? -24.177 3.918 18.100 1.00 93.75 290 LEU A N 1
ATOM 2324 C CA . LEU A 1 290 ? -25.367 3.204 18.568 1.00 93.75 290 LEU A CA 1
ATOM 2325 C C . LEU A 1 290 ? -25.036 2.439 19.858 1.00 93.75 290 LEU A C 1
ATOM 2327 O O . LEU A 1 290 ? -24.074 1.678 19.901 1.00 93.75 290 LEU A O 1
ATOM 2331 N N . VAL A 1 291 ? -25.806 2.660 20.926 1.00 91.31 291 VAL A N 1
ATOM 2332 C CA . VAL A 1 291 ? -25.499 2.150 22.276 1.00 91.31 291 VAL A CA 1
ATOM 2333 C C . VAL A 1 291 ? -26.740 1.511 22.906 1.00 91.31 291 VAL A C 1
ATOM 2335 O O . VAL A 1 291 ? -27.845 2.037 22.767 1.00 91.31 291 VAL A O 1
ATOM 2338 N N . ALA A 1 292 ? -26.580 0.390 23.612 1.00 89.00 292 ALA A N 1
ATOM 2339 C CA . ALA A 1 292 ? -27.656 -0.250 24.374 1.00 89.00 292 ALA A CA 1
ATOM 2340 C C . ALA A 1 292 ? -27.992 0.524 25.668 1.00 89.00 292 ALA A C 1
ATOM 2342 O O . ALA A 1 292 ? -27.112 1.079 26.326 1.00 89.00 292 ALA A O 1
ATOM 2343 N N . LYS A 1 293 ? -29.270 0.560 26.062 1.00 86.94 293 LYS A N 1
ATOM 2344 C CA . LYS A 1 293 ? -29.739 1.212 27.300 1.00 86.94 293 LYS A CA 1
ATOM 2345 C C . LYS A 1 293 ? -29.584 0.267 28.501 1.00 86.94 293 LYS A C 1
ATOM 2347 O O . LYS A 1 293 ? -30.558 -0.347 28.925 1.00 86.94 293 LYS A O 1
ATOM 2352 N N . GLY A 1 294 ? -28.372 0.177 29.054 1.00 73.00 294 GLY A N 1
ATOM 2353 C CA . GLY A 1 294 ? -28.030 -0.751 30.150 1.00 73.00 294 GLY A CA 1
ATOM 2354 C C . GLY A 1 294 ? -28.830 -0.590 31.455 1.00 73.00 294 GLY A C 1
ATOM 2355 O O . GLY A 1 294 ? -28.966 -1.549 32.201 1.00 73.00 294 GLY A O 1
ATOM 2356 N N . PHE A 1 295 ? -29.443 0.575 31.703 1.00 67.88 295 PHE A N 1
ATOM 2357 C CA . PHE A 1 295 ? -30.184 0.929 32.932 1.00 67.88 295 PHE A CA 1
ATOM 2358 C C . PHE A 1 295 ? -31.476 0.120 33.221 1.00 67.88 295 PHE A C 1
ATOM 2360 O O . PHE A 1 295 ? -32.351 0.606 33.935 1.00 67.88 295 PHE A O 1
ATOM 2367 N N . LYS A 1 296 ? -31.662 -1.058 32.610 1.00 59.97 296 LYS A N 1
ATOM 2368 C CA . LYS A 1 296 ? -32.836 -1.940 32.774 1.00 59.97 296 LYS A CA 1
ATOM 2369 C C . LYS A 1 296 ? -32.483 -3.434 32.809 1.00 59.97 296 LYS A C 1
ATOM 2371 O O . LYS A 1 296 ? -33.338 -4.269 32.525 1.00 59.97 296 LYS A O 1
ATOM 2376 N N . GLN A 1 297 ? -31.232 -3.769 33.115 1.00 60.38 297 GLN A N 1
ATOM 2377 C CA . GLN A 1 297 ? -30.846 -5.137 33.448 1.00 60.38 297 GLN A CA 1
ATOM 2378 C C . GLN A 1 297 ? -31.161 -5.369 34.930 1.00 60.38 297 GLN A C 1
ATOM 2380 O O . GLN A 1 297 ? -30.575 -4.712 35.786 1.00 60.38 297 GLN A O 1
ATOM 2385 N N . ASN A 1 298 ? -32.102 -6.269 35.217 1.00 57.88 298 ASN A N 1
ATOM 2386 C CA . ASN A 1 298 ? -32.189 -6.874 36.543 1.00 57.88 298 ASN A CA 1
ATOM 2387 C C . ASN A 1 298 ? -31.074 -7.923 36.638 1.00 57.88 298 ASN A C 1
ATOM 2389 O O . ASN A 1 298 ? -30.899 -8.696 35.691 1.00 57.88 298 ASN A O 1
ATOM 2393 N N . THR A 1 299 ? -30.348 -7.915 37.753 1.00 50.06 299 THR A N 1
ATOM 2394 C CA . THR A 1 299 ? -29.443 -8.997 38.167 1.00 50.06 299 THR A CA 1
ATOM 2395 C C . THR A 1 299 ? -30.248 -10.203 38.645 1.00 50.06 299 THR A C 1
ATOM 2397 O O . THR A 1 299 ? -31.326 -9.966 39.238 1.00 50.06 299 THR A O 1
#